Protein AF-A0A4Y7LC04-F1 (afdb_monomer)

Radius of gyration: 22.29 Å; Cα contacts (8 Å, |Δi|>4): 326; chains: 1; bounding box: 56×40×58 Å

Structure (mmCIF, N/CA/C/O backbone):
data_AF-A0A4Y7LC04-F1
#
_entry.id   AF-A0A4Y7LC04-F1
#
loop_
_atom_site.group_PDB
_atom_site.id
_atom_site.type_symbol
_atom_site.label_atom_id
_atom_site.label_alt_id
_atom_site.label_comp_id
_atom_site.label_asym_id
_atom_site.label_entity_id
_atom_site.label_seq_id
_atom_site.pdbx_PDB_ins_code
_atom_site.Cartn_x
_atom_site.Cartn_y
_atom_site.Cartn_z
_atom_site.occupancy
_atom_site.B_iso_or_equiv
_atom_site.auth_seq_id
_atom_site.auth_comp_id
_atom_site.auth_asym_id
_atom_site.auth_atom_id
_atom_site.pdbx_PDB_model_num
ATOM 1 N N . MET A 1 1 ? 16.831 -12.573 -2.731 1.00 41.72 1 MET A N 1
ATOM 2 C CA . MET A 1 1 ? 16.490 -11.949 -4.028 1.00 41.72 1 MET A CA 1
ATOM 3 C C . MET A 1 1 ? 16.065 -10.506 -3.745 1.00 41.72 1 MET A C 1
ATOM 5 O O . MET A 1 1 ? 14.891 -10.257 -3.552 1.00 41.72 1 MET A O 1
ATOM 9 N N . HIS A 1 2 ? 17.017 -9.576 -3.582 1.00 55.88 2 HIS A N 1
ATOM 10 C CA . HIS A 1 2 ? 16.747 -8.197 -3.108 1.00 55.88 2 HIS A CA 1
ATOM 11 C C . HIS A 1 2 ? 17.121 -7.111 -4.138 1.00 55.88 2 HIS A C 1
ATOM 13 O O . HIS A 1 2 ? 17.301 -5.958 -3.776 1.00 55.88 2 HIS A O 1
ATOM 19 N N . ASN A 1 3 ? 17.284 -7.474 -5.415 1.00 78.06 3 ASN A N 1
ATOM 20 C CA . ASN A 1 3 ? 17.780 -6.570 -6.463 1.00 78.06 3 ASN A CA 1
ATOM 21 C C . ASN A 1 3 ? 17.190 -6.932 -7.842 1.00 78.06 3 ASN A C 1
ATOM 23 O O . ASN A 1 3 ? 17.922 -7.193 -8.801 1.00 78.06 3 ASN A O 1
ATOM 27 N N . TYR A 1 4 ? 15.862 -7.081 -7.889 1.00 85.00 4 TYR A N 1
ATOM 28 C CA . TYR A 1 4 ? 15.133 -7.389 -9.123 1.00 85.00 4 TYR A CA 1
ATOM 29 C C . TYR A 1 4 ? 14.752 -6.113 -9.875 1.00 85.00 4 TYR A C 1
ATOM 31 O O . TYR A 1 4 ? 15.086 -5.984 -11.045 1.00 85.00 4 TYR A O 1
ATOM 39 N N . PHE A 1 5 ? 14.134 -5.148 -9.193 1.00 86.19 5 PHE A N 1
ATOM 40 C CA . PHE A 1 5 ? 13.907 -3.815 -9.745 1.00 86.19 5 PHE A CA 1
ATOM 41 C C . PHE A 1 5 ? 15.230 -3.058 -9.836 1.00 86.19 5 PHE A C 1
ATOM 43 O O . PHE A 1 5 ? 15.983 -2.995 -8.861 1.00 86.19 5 PHE A O 1
ATOM 50 N N . ARG A 1 6 ? 15.519 -2.508 -11.013 1.00 81.50 6 ARG A N 1
ATOM 51 C CA . ARG A 1 6 ? 16.723 -1.726 -11.297 1.00 81.50 6 ARG A CA 1
ATOM 52 C C . ARG A 1 6 ? 16.337 -0.452 -12.033 1.00 81.50 6 ARG A C 1
ATOM 54 O O . ARG A 1 6 ? 15.263 -0.346 -12.618 1.00 81.50 6 ARG A O 1
ATOM 61 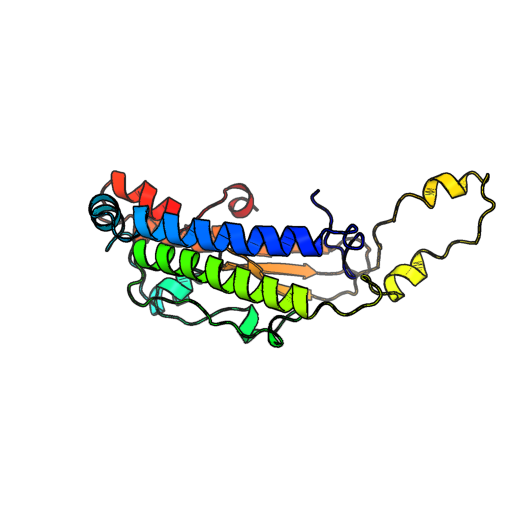N N . ILE A 1 7 ? 17.236 0.525 -12.035 1.00 80.25 7 ILE A N 1
ATOM 62 C CA . ILE A 1 7 ? 17.029 1.718 -12.854 1.00 80.25 7 ILE A CA 1
ATOM 63 C C . ILE A 1 7 ? 17.016 1.282 -14.323 1.00 80.25 7 ILE A C 1
ATOM 65 O O . ILE A 1 7 ? 17.958 0.642 -14.786 1.00 80.25 7 ILE A O 1
ATOM 69 N N . GLY A 1 8 ? 15.924 1.593 -15.022 1.00 80.75 8 GLY A N 1
ATOM 70 C CA . GLY A 1 8 ? 15.696 1.172 -16.403 1.00 80.75 8 GLY A CA 1
ATOM 71 C C . GLY A 1 8 ? 14.850 -0.095 -16.577 1.00 80.75 8 GLY A C 1
ATOM 72 O O . GLY A 1 8 ? 14.660 -0.496 -17.718 1.00 80.75 8 GLY A O 1
ATOM 73 N N . GLY A 1 9 ? 14.321 -0.716 -15.517 1.00 86.25 9 GLY A N 1
ATOM 74 C CA . GLY A 1 9 ? 13.373 -1.835 -15.628 1.00 86.25 9 GLY A CA 1
ATOM 75 C C . GLY A 1 9 ? 13.628 -2.938 -14.602 1.00 86.25 9 GLY A C 1
ATOM 76 O O . GLY A 1 9 ? 13.855 -2.670 -13.421 1.00 86.25 9 GLY A O 1
ATOM 77 N N . VAL A 1 10 ? 13.603 -4.195 -15.042 1.00 85.88 10 VAL A N 1
ATOM 78 C CA . VAL A 1 10 ? 13.857 -5.355 -14.169 1.00 85.88 10 VAL A CA 1
ATOM 79 C C . VAL A 1 10 ? 15.158 -6.076 -14.524 1.00 85.88 10 VAL A C 1
ATOM 81 O O . VAL A 1 10 ? 15.739 -5.898 -15.591 1.00 85.88 10 VAL A O 1
ATOM 84 N N . ALA A 1 11 ? 15.687 -6.862 -13.590 1.00 82.38 11 ALA A N 1
ATOM 85 C CA . ALA A 1 11 ? 16.989 -7.506 -13.726 1.00 82.38 11 ALA A CA 1
ATOM 86 C C . ALA A 1 11 ? 16.977 -8.670 -14.725 1.00 82.38 11 ALA A C 1
ATOM 88 O O . ALA A 1 11 ? 17.976 -8.873 -15.417 1.00 82.38 11 ALA A O 1
ATOM 89 N N . ALA A 1 12 ? 15.878 -9.416 -14.779 1.00 83.88 12 ALA A N 1
ATOM 90 C CA . ALA A 1 12 ? 15.683 -10.586 -15.622 1.00 83.88 12 ALA A CA 1
ATOM 91 C C . ALA A 1 12 ? 14.200 -10.714 -15.985 1.00 83.88 12 ALA A C 1
ATOM 93 O O . ALA A 1 12 ? 13.359 -10.126 -15.312 1.00 83.88 12 ALA A O 1
ATOM 94 N N . ASP A 1 13 ? 13.912 -11.493 -17.021 1.00 87.50 13 ASP A N 1
ATOM 95 C CA . ASP A 1 13 ? 12.546 -11.829 -17.418 1.00 87.50 13 ASP A CA 1
ATOM 96 C C . ASP A 1 13 ? 11.928 -12.898 -16.495 1.00 87.50 13 ASP A C 1
ATOM 98 O O . ASP A 1 13 ? 12.627 -13.553 -15.707 1.00 87.50 13 ASP A O 1
ATOM 102 N N . LEU A 1 14 ? 10.616 -13.092 -16.610 1.00 89.50 14 LEU A N 1
ATOM 103 C CA . LEU A 1 14 ? 9.867 -14.100 -15.873 1.00 89.50 14 LEU A CA 1
ATOM 104 C C . LEU A 1 14 ? 10.294 -15.521 -16.295 1.00 89.50 14 LEU A C 1
ATOM 106 O O . LEU A 1 14 ? 10.391 -15.820 -17.487 1.00 89.50 14 LEU A O 1
ATOM 110 N N . PRO A 1 15 ? 10.527 -16.441 -15.340 1.00 90.31 15 PRO A N 1
ATOM 111 C CA . PRO A 1 15 ? 10.800 -17.836 -15.662 1.00 90.31 15 PRO A CA 1
ATOM 112 C C . PRO A 1 15 ? 9.623 -18.511 -16.378 1.00 90.31 15 PRO A C 1
ATOM 114 O O . PRO A 1 15 ? 8.457 -18.201 -16.130 1.00 90.31 15 PRO A O 1
ATOM 117 N N . HIS A 1 16 ? 9.924 -19.517 -17.200 1.00 90.06 16 HIS A N 1
ATOM 118 C CA . HIS A 1 16 ? 8.896 -20.314 -17.868 1.00 90.06 16 HIS A CA 1
ATOM 119 C C . HIS A 1 16 ? 7.918 -20.949 -16.859 1.00 90.06 16 HIS A C 1
ATOM 121 O O . HIS A 1 16 ? 8.338 -21.552 -15.867 1.00 90.06 16 HIS A O 1
ATOM 127 N N . GLY A 1 17 ? 6.613 -20.843 -17.130 1.00 92.50 17 GLY 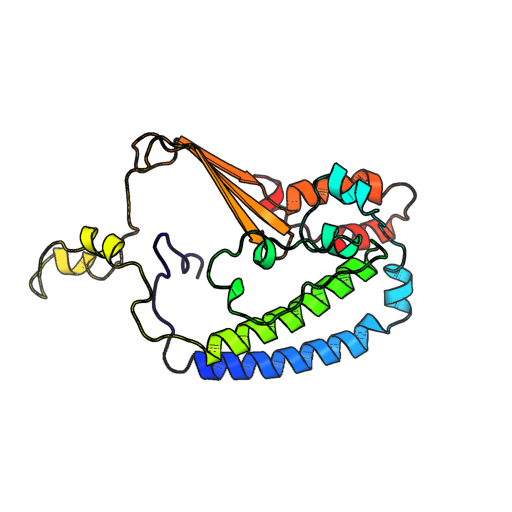A N 1
ATOM 128 C CA . GLY A 1 17 ? 5.543 -21.366 -16.269 1.00 92.50 17 GLY A CA 1
ATOM 129 C C . GLY A 1 17 ? 5.336 -20.588 -14.964 1.00 92.50 17 GLY A C 1
ATOM 130 O O . GLY A 1 17 ? 4.652 -21.071 -14.065 1.00 92.50 17 GLY A O 1
ATOM 131 N N . TRP A 1 18 ? 5.949 -19.408 -14.809 1.00 93.62 18 TRP A N 1
ATOM 132 C CA . TRP A 1 18 ? 5.720 -18.554 -13.641 1.00 93.62 18 TRP A CA 1
ATOM 133 C C . TRP A 1 18 ? 4.312 -17.949 -13.634 1.00 93.62 18 TRP A C 1
ATOM 135 O O . TRP A 1 18 ? 3.707 -17.866 -12.570 1.00 93.62 18 TRP A O 1
ATOM 145 N N . ILE A 1 19 ? 3.785 -17.584 -14.809 1.00 93.56 19 ILE A N 1
ATOM 146 C CA . ILE A 1 19 ? 2.449 -16.986 -14.968 1.00 93.56 19 ILE A CA 1
ATOM 147 C C . ILE A 1 19 ? 1.371 -17.930 -14.428 1.00 93.56 19 ILE A C 1
ATOM 149 O O . ILE A 1 19 ? 0.609 -17.530 -13.553 1.00 93.56 19 ILE A O 1
ATOM 153 N N . ASP A 1 20 ? 1.379 -19.195 -14.860 1.00 94.50 20 ASP A N 1
ATOM 154 C CA . ASP A 1 20 ? 0.406 -20.203 -14.416 1.00 94.50 20 ASP A CA 1
ATOM 155 C C . ASP A 1 20 ? 0.433 -20.374 -12.890 1.00 94.50 20 ASP A C 1
ATOM 157 O O . ASP A 1 20 ? -0.595 -20.320 -12.224 1.00 94.50 20 ASP A O 1
ATOM 161 N N . LYS A 1 21 ? 1.634 -20.464 -12.304 1.00 95.69 21 LYS A N 1
ATOM 162 C CA . LYS A 1 21 ? 1.796 -20.562 -10.844 1.00 95.69 21 LYS A CA 1
ATOM 163 C C . LYS A 1 21 ? 1.336 -19.310 -10.103 1.00 95.69 21 LYS A C 1
ATOM 165 O O . LYS A 1 21 ? 0.939 -19.399 -8.943 1.00 95.69 21 LYS A O 1
ATOM 170 N N . CYS A 1 22 ? 1.466 -18.142 -10.725 1.00 95.25 22 CYS A N 1
ATOM 171 C CA . CYS A 1 22 ? 1.004 -16.892 -10.142 1.00 95.25 22 CYS A CA 1
ATOM 172 C C . CYS A 1 22 ? -0.529 -16.843 -10.128 1.00 95.25 22 CYS A C 1
ATOM 174 O O . CYS A 1 22 ? -1.098 -16.484 -9.100 1.00 95.25 22 CYS A O 1
ATOM 176 N N . LEU A 1 23 ? -1.183 -17.302 -11.201 1.00 94.88 23 LEU A N 1
ATOM 177 C CA . LEU A 1 23 ? -2.639 -17.460 -11.257 1.00 94.88 23 LEU A CA 1
ATOM 178 C C . LEU A 1 23 ? -3.143 -18.466 -10.212 1.00 94.88 23 LEU A C 1
ATOM 180 O O . LEU A 1 23 ? -4.023 -18.122 -9.424 1.00 94.88 23 LEU A O 1
ATOM 184 N N . ASP A 1 24 ? -2.510 -19.640 -10.107 1.00 95.81 24 ASP A N 1
ATOM 185 C CA . ASP A 1 24 ? -2.835 -20.636 -9.074 1.00 95.81 24 ASP A CA 1
ATOM 186 C C . ASP A 1 24 ? -2.738 -20.037 -7.657 1.00 95.81 24 ASP A C 1
ATOM 188 O O . ASP A 1 24 ? -3.561 -20.310 -6.777 1.00 95.81 24 ASP A O 1
ATOM 192 N N . PHE A 1 25 ? -1.726 -19.194 -7.421 1.00 96.31 25 PHE A N 1
ATOM 193 C CA . PHE A 1 25 ? -1.560 -18.498 -6.149 1.00 96.31 25 PHE A CA 1
ATOM 194 C C . PHE A 1 25 ? -2.663 -17.465 -5.900 1.00 96.31 25 PHE A C 1
ATOM 196 O O . PHE A 1 25 ? -3.140 -17.370 -4.768 1.00 96.31 25 PHE A O 1
ATOM 203 N N . CYS A 1 26 ? -3.076 -16.701 -6.914 1.00 95.62 26 CYS A N 1
ATOM 204 C CA . CYS A 1 26 ? -4.168 -15.735 -6.794 1.00 95.62 26 CYS A CA 1
ATOM 205 C C . CYS A 1 26 ? -5.466 -16.413 -6.328 1.00 95.62 26 CYS A C 1
ATOM 207 O O . CYS A 1 26 ? -6.084 -15.942 -5.370 1.00 95.62 26 CYS A O 1
ATOM 209 N N . ASP A 1 27 ? -5.827 -17.549 -6.927 1.00 94.25 27 ASP A N 1
ATOM 210 C CA . ASP A 1 27 ? -7.041 -18.299 -6.581 1.00 94.25 27 ASP A CA 1
ATOM 211 C C . ASP A 1 27 ? -6.972 -18.897 -5.168 1.00 94.25 27 ASP A C 1
ATOM 213 O O . ASP A 1 27 ? -7.916 -18.802 -4.369 1.00 94.25 27 ASP A O 1
ATOM 217 N N . TYR A 1 28 ? -5.814 -19.463 -4.817 1.00 96.06 28 TYR A N 1
ATOM 218 C CA . TYR A 1 28 ? -5.552 -19.953 -3.467 1.00 96.06 28 TYR A CA 1
ATOM 219 C C . TYR A 1 28 ? -5.660 -18.830 -2.424 1.00 96.06 28 TYR A C 1
ATOM 221 O O . TYR A 1 28 ? -6.307 -18.988 -1.385 1.00 96.06 28 TYR A O 1
ATOM 229 N N . PHE A 1 29 ? -5.046 -17.678 -2.695 1.00 95.50 29 PHE A N 1
ATOM 230 C CA . PHE A 1 29 ? -4.971 -16.578 -1.742 1.00 95.50 29 PHE A CA 1
ATOM 231 C C . PHE A 1 29 ? -6.332 -15.902 -1.531 1.00 95.50 29 PHE A C 1
ATOM 233 O O . PHE A 1 29 ? -6.663 -15.579 -0.390 1.00 95.50 29 PHE A O 1
ATOM 240 N N . LEU A 1 30 ? -7.169 -15.780 -2.571 1.00 93.75 30 LEU A N 1
ATOM 241 C CA . LEU A 1 30 ? -8.559 -15.314 -2.434 1.00 93.75 30 LEU A CA 1
ATOM 242 C C . LEU A 1 30 ? -9.369 -16.197 -1.481 1.00 93.75 30 LEU A C 1
ATOM 244 O O . LEU A 1 30 ? -10.079 -15.686 -0.610 1.00 93.75 30 LEU A O 1
ATOM 248 N N . THR A 1 31 ? -9.216 -17.518 -1.600 1.00 94.56 31 THR A N 1
ATOM 249 C CA . THR A 1 31 ? -9.861 -18.475 -0.690 1.00 94.56 31 THR A CA 1
ATOM 250 C C . THR A 1 31 ? -9.374 -18.267 0.745 1.00 94.56 31 THR A C 1
ATOM 252 O O . THR A 1 31 ? -10.183 -18.151 1.668 1.00 94.56 31 THR A O 1
ATOM 255 N N . GLY A 1 32 ? -8.059 -18.114 0.933 1.00 93.62 32 GLY A N 1
ATOM 256 C CA . GLY A 1 32 ? -7.460 -17.841 2.240 1.00 93.62 32 GLY A CA 1
ATOM 257 C C . GLY A 1 32 ? -7.972 -16.548 2.883 1.00 93.62 32 GLY A C 1
ATOM 258 O O . GLY A 1 32 ? -8.317 -16.543 4.065 1.00 93.62 32 GLY A O 1
ATOM 259 N N . ILE A 1 33 ? -8.091 -15.452 2.123 1.00 93.00 33 ILE A N 1
ATOM 260 C CA . ILE A 1 33 ? -8.636 -14.180 2.632 1.00 93.00 33 ILE A CA 1
ATOM 261 C C . ILE A 1 33 ? -10.071 -14.365 3.133 1.00 93.00 33 ILE A C 1
ATOM 263 O O . ILE A 1 33 ? -10.394 -13.904 4.231 1.00 93.00 33 ILE A O 1
ATOM 267 N N . ALA A 1 34 ? -10.922 -15.056 2.370 1.00 92.75 34 ALA A N 1
ATOM 268 C CA . ALA A 1 34 ? -12.310 -15.300 2.757 1.00 92.75 34 ALA A CA 1
ATOM 269 C C . ALA A 1 34 ? -12.409 -16.116 4.060 1.00 92.75 34 ALA A C 1
ATOM 271 O O . ALA A 1 34 ? -13.235 -15.819 4.932 1.00 92.75 34 ALA A O 1
ATOM 272 N N . GLU A 1 35 ? -11.538 -17.110 4.237 1.00 92.44 35 GLU A N 1
ATOM 273 C CA . GLU A 1 35 ? -11.443 -17.885 5.477 1.00 92.44 35 GLU A CA 1
ATOM 274 C C . GLU A 1 35 ? -10.981 -17.025 6.660 1.00 92.44 35 GLU A C 1
ATOM 276 O O . GLU A 1 35 ? -11.624 -17.034 7.716 1.00 92.44 35 GLU A O 1
ATOM 281 N N . TYR A 1 36 ? -9.927 -16.221 6.486 1.00 88.94 36 TYR A N 1
ATOM 282 C CA . TYR A 1 36 ? -9.448 -15.305 7.524 1.00 88.94 36 TYR A CA 1
ATOM 283 C C . TYR A 1 36 ? -10.513 -14.287 7.928 1.00 88.94 36 TYR A C 1
ATOM 285 O O . TYR A 1 36 ? -10.702 -14.037 9.122 1.00 88.94 36 TYR A O 1
ATOM 293 N N . GLN A 1 37 ? -11.255 -13.736 6.967 1.00 90.69 37 GLN A N 1
ATOM 294 C CA . GLN A 1 37 ? -12.363 -12.829 7.253 1.00 90.69 37 GLN A CA 1
ATOM 295 C C . GLN A 1 37 ? -13.461 -13.516 8.069 1.00 90.69 37 GLN A C 1
ATOM 297 O O . GLN A 1 37 ? -13.958 -12.963 9.054 1.00 90.69 37 GLN A O 1
ATOM 302 N N . LYS A 1 38 ? -13.827 -14.748 7.703 1.00 91.00 38 LYS A N 1
ATOM 303 C CA . LYS A 1 38 ? -14.849 -15.521 8.417 1.00 91.00 38 LYS A CA 1
ATOM 304 C C . LYS A 1 38 ? -14.444 -15.808 9.864 1.00 91.00 38 LYS A C 1
ATOM 306 O O . LYS A 1 38 ? -15.297 -15.742 10.748 1.00 91.00 38 LYS A O 1
ATOM 311 N N . LEU A 1 39 ? -13.167 -16.109 10.102 1.00 91.38 39 LEU A N 1
ATOM 312 C CA . LEU A 1 39 ? -12.641 -16.453 11.424 1.00 91.38 39 LEU A CA 1
ATOM 313 C C . LEU A 1 39 ? -12.393 -15.231 12.316 1.00 91.38 39 LEU A C 1
ATOM 315 O O . LEU A 1 39 ? -12.667 -15.289 13.513 1.00 91.38 39 LEU A O 1
ATOM 319 N N . ILE A 1 40 ? -11.861 -14.140 11.761 1.00 92.12 40 ILE A N 1
ATOM 320 C CA . ILE A 1 40 ? -11.369 -12.996 12.545 1.00 92.12 40 ILE A CA 1
ATOM 321 C C . ILE A 1 40 ? -12.363 -11.839 12.522 1.00 92.12 40 ILE A C 1
ATOM 323 O O . ILE A 1 40 ? -12.723 -11.322 13.577 1.00 92.12 40 ILE A O 1
ATOM 327 N N . THR A 1 41 ? -12.843 -11.431 11.345 1.00 89.62 41 THR A N 1
ATOM 328 C CA . THR A 1 41 ? -13.600 -10.176 11.192 1.00 89.62 41 THR A CA 1
ATOM 329 C C . THR A 1 41 ? -14.910 -10.176 11.980 1.00 89.62 41 THR A C 1
ATOM 331 O O . THR A 1 41 ? -15.332 -9.132 12.464 1.00 89.62 41 THR A O 1
ATOM 334 N N . ARG A 1 42 ? -15.556 -11.339 12.136 1.00 86.88 42 ARG A N 1
ATOM 335 C CA . ARG A 1 42 ? -16.817 -11.482 12.890 1.00 86.88 42 ARG A CA 1
ATOM 336 C C . ARG A 1 42 ? -16.629 -11.963 14.327 1.00 86.88 42 ARG A C 1
ATOM 338 O O . ARG A 1 42 ? -17.620 -12.210 15.010 1.00 86.88 42 ARG A O 1
ATOM 345 N N . ASN A 1 43 ? -15.392 -12.132 14.788 1.00 94.38 43 ASN A N 1
ATOM 346 C CA . ASN A 1 43 ? -15.127 -12.630 16.129 1.00 94.38 43 ASN A CA 1
ATOM 347 C C . ASN A 1 43 ? -15.415 -11.531 17.173 1.00 94.38 43 ASN A C 1
ATOM 349 O O . ASN A 1 43 ? -14.737 -10.500 17.150 1.00 94.38 43 ASN A O 1
ATOM 353 N N . PRO A 1 44 ? -16.352 -11.741 18.120 1.00 93.62 44 PRO A N 1
ATOM 354 C CA . PRO A 1 44 ? -16.683 -10.743 19.138 1.00 93.62 44 PRO A CA 1
ATOM 355 C C . PRO A 1 44 ? -15.481 -10.322 19.991 1.00 93.62 44 PRO A C 1
ATOM 357 O O . PRO A 1 44 ? -15.332 -9.143 20.290 1.00 93.62 44 PRO A O 1
ATOM 360 N N . ILE A 1 45 ? -14.587 -11.264 20.316 1.00 93.50 45 ILE A N 1
ATOM 361 C CA . ILE A 1 45 ? -13.382 -10.998 21.116 1.00 93.50 45 ILE A CA 1
ATOM 362 C C . ILE A 1 45 ? -12.434 -10.072 20.353 1.00 93.50 45 ILE A C 1
ATOM 364 O O . ILE A 1 45 ? -11.809 -9.193 20.939 1.00 93.50 45 ILE A O 1
ATOM 368 N N . PHE A 1 46 ? -12.314 -10.268 19.038 1.00 93.00 46 PHE A N 1
ATOM 369 C CA . PHE A 1 46 ? -11.484 -9.408 18.206 1.00 93.00 46 PHE A CA 1
ATOM 370 C C . PHE A 1 46 ? -12.084 -8.005 18.127 1.00 93.00 46 PHE A C 1
ATOM 372 O O . PHE A 1 46 ? -11.388 -7.040 18.427 1.00 93.00 46 PHE A O 1
ATOM 379 N N . LEU A 1 47 ? -13.377 -7.901 17.804 1.00 93.31 47 LEU A N 1
ATOM 380 C CA . LEU A 1 47 ? -14.086 -6.625 17.687 1.00 93.31 47 LEU A CA 1
ATOM 381 C C . LEU A 1 47 ? -13.996 -5.796 18.973 1.00 93.31 47 LEU A C 1
ATOM 383 O O . LEU A 1 47 ? -13.616 -4.633 18.903 1.00 93.31 47 LEU A O 1
ATOM 387 N N . GLU A 1 48 ? -14.213 -6.404 20.142 1.00 92.56 48 GLU A N 1
ATOM 388 C CA . GLU A 1 48 ? -14.101 -5.722 21.441 1.00 92.56 48 GLU A CA 1
ATOM 389 C C . GLU A 1 48 ? -12.696 -5.142 21.697 1.00 92.56 48 GLU A C 1
ATOM 391 O O . GLU A 1 48 ? -12.540 -4.153 22.412 1.00 92.56 48 GLU A O 1
ATOM 396 N N . ARG A 1 49 ? -11.653 -5.736 21.105 1.00 92.12 49 ARG A N 1
ATOM 397 C CA . ARG A 1 49 ? -10.257 -5.307 21.278 1.00 92.12 49 ARG A CA 1
ATOM 398 C C . ARG A 1 49 ? -9.812 -4.236 20.288 1.00 92.12 49 ARG A C 1
ATOM 400 O O . ARG A 1 49 ? -8.846 -3.540 20.590 1.00 92.12 49 ARG A O 1
ATOM 407 N N . VAL A 1 50 ? -10.451 -4.125 19.123 1.00 92.19 50 VAL A N 1
ATOM 408 C CA . VAL A 1 50 ? -9.996 -3.234 18.038 1.00 92.19 50 VAL A CA 1
ATOM 409 C C . VAL A 1 50 ? -10.965 -2.101 17.709 1.00 92.19 50 VAL A C 1
ATOM 411 O O . VAL A 1 50 ? -10.532 -1.073 17.180 1.00 92.19 50 VAL A O 1
ATOM 414 N N . GLU A 1 51 ? -12.255 -2.266 18.001 1.00 93.25 51 GLU A N 1
ATOM 415 C CA . GLU A 1 51 ? -13.272 -1.257 17.719 1.00 93.25 51 GLU A CA 1
ATOM 416 C C . GLU A 1 51 ? -13.130 -0.069 18.676 1.00 93.25 51 GLU A C 1
ATOM 418 O O . GLU A 1 51 ? -12.997 -0.226 19.888 1.00 93.25 51 GLU A O 1
ATOM 423 N N . GLY A 1 52 ? -13.113 1.145 18.121 1.00 91.06 52 GLY A N 1
ATOM 424 C CA . GLY A 1 52 ? -12.950 2.376 18.901 1.00 91.06 52 GLY A CA 1
ATOM 425 C C . GLY A 1 52 ? -11.556 2.586 19.509 1.00 91.06 52 GLY A C 1
ATOM 426 O O . GLY A 1 52 ? -11.354 3.555 20.241 1.00 91.06 52 GLY A O 1
ATOM 427 N N . VAL A 1 53 ? -10.578 1.728 19.200 1.00 92.62 53 VAL A N 1
ATOM 428 C CA . VAL A 1 53 ? -9.199 1.860 19.692 1.00 92.62 53 VAL A CA 1
ATOM 429 C C . VAL A 1 53 ? -8.343 2.634 18.694 1.00 92.62 53 VAL A C 1
ATOM 431 O O . VAL A 1 53 ? -8.244 2.266 17.520 1.00 92.62 53 VAL A O 1
ATOM 434 N N . GLY A 1 54 ? -7.664 3.678 19.176 1.00 90.19 54 GLY A N 1
ATOM 435 C CA . GLY A 1 54 ? -6.718 4.469 18.385 1.00 90.19 54 GLY A CA 1
ATOM 436 C C . GLY A 1 54 ? -7.378 5.241 17.239 1.00 90.19 54 GLY A C 1
ATOM 437 O O . GLY A 1 54 ? -6.870 5.199 16.117 1.00 90.19 54 GLY A O 1
ATOM 438 N N . VAL A 1 55 ? -8.519 5.874 17.520 1.00 94.38 55 VAL A N 1
ATOM 439 C CA . VAL A 1 55 ? -9.298 6.668 16.559 1.00 94.38 55 VAL A CA 1
ATOM 440 C C . VAL A 1 55 ? -8.500 7.890 16.106 1.00 94.38 55 VAL A C 1
ATOM 442 O O . VAL A 1 55 ? -7.991 8.628 16.947 1.00 94.38 55 VAL A O 1
ATOM 445 N N . VAL A 1 56 ? -8.432 8.112 14.793 1.00 93.50 56 VAL A N 1
ATOM 446 C CA . VAL A 1 56 ? -7.852 9.314 14.177 1.00 93.50 56 VAL A CA 1
ATOM 447 C C . VAL A 1 56 ? -8.903 9.991 13.303 1.00 93.50 56 VAL A C 1
ATOM 449 O O . VAL A 1 56 ? -9.561 9.334 12.495 1.00 93.50 56 VAL A O 1
ATOM 452 N N . GLY A 1 57 ? -9.080 11.302 13.466 1.00 93.62 57 GLY A N 1
ATOM 453 C CA . GLY A 1 57 ? -9.948 12.090 12.586 1.00 93.62 57 GLY A CA 1
ATOM 454 C C . GLY A 1 57 ? -9.285 12.402 11.239 1.00 93.62 57 GLY A C 1
ATOM 455 O O . GLY A 1 57 ? -8.065 12.462 11.146 1.00 93.62 57 GLY A O 1
ATOM 456 N N . GLY A 1 58 ? -10.070 12.668 10.191 1.00 93.38 58 GLY A N 1
ATOM 457 C CA . GLY A 1 58 ? -9.523 13.006 8.867 1.00 93.38 58 GLY A CA 1
ATOM 458 C C . GLY A 1 58 ? -8.623 14.252 8.872 1.00 93.38 58 GLY A C 1
ATOM 459 O O . GLY A 1 58 ? -7.500 14.206 8.379 1.00 93.38 58 GLY A O 1
ATOM 460 N N . GLU A 1 59 ? -9.068 15.353 9.488 1.00 93.69 59 GLU A N 1
ATOM 461 C CA . GLU A 1 59 ? -8.263 16.585 9.592 1.00 93.69 59 GLU A CA 1
ATOM 462 C C . GLU A 1 59 ? -6.979 16.368 10.400 1.00 93.69 59 GLU A C 1
ATOM 464 O O . GLU A 1 59 ? -5.911 16.856 10.041 1.00 93.69 59 GLU A O 1
ATOM 469 N N . GLU A 1 60 ? -7.073 15.594 11.479 1.00 92.62 60 GLU A N 1
ATOM 470 C CA . GLU A 1 60 ? -5.930 15.222 12.305 1.00 92.62 60 GLU A CA 1
ATOM 471 C C . GLU A 1 60 ? -4.928 14.378 11.509 1.00 92.62 60 GLU A C 1
ATOM 473 O O . GLU A 1 60 ? -3.733 14.665 11.540 1.00 92.62 60 GLU A O 1
ATOM 478 N N . ALA A 1 61 ? -5.404 13.397 10.737 1.00 93.81 61 ALA A N 1
ATOM 479 C CA . ALA A 1 61 ? -4.560 12.577 9.877 1.00 93.81 61 ALA A CA 1
ATOM 480 C C . ALA A 1 61 ? -3.787 13.425 8.854 1.00 93.81 61 ALA A C 1
ATOM 482 O O . ALA A 1 61 ? -2.594 13.195 8.656 1.00 93.81 61 ALA A O 1
ATOM 483 N N . ILE A 1 62 ? -4.431 14.436 8.259 1.00 94.19 62 ILE A N 1
ATOM 484 C CA . ILE A 1 62 ? -3.785 15.378 7.332 1.00 94.19 62 ILE A CA 1
ATOM 485 C C . ILE A 1 62 ? -2.751 16.238 8.063 1.00 94.19 62 ILE A C 1
ATOM 487 O O . ILE A 1 62 ? -1.622 16.363 7.594 1.00 94.19 62 ILE A O 1
ATOM 491 N N . ASN A 1 63 ? -3.106 16.802 9.220 1.00 94.94 63 ASN A N 1
ATOM 492 C CA . ASN A 1 63 ? -2.224 17.689 9.983 1.00 94.94 63 ASN A CA 1
ATOM 493 C C . ASN A 1 63 ? -0.956 16.977 10.478 1.00 94.94 63 ASN A C 1
ATOM 495 O O . ASN A 1 63 ? 0.117 17.577 10.495 1.00 94.94 63 ASN A O 1
ATOM 499 N N . TRP A 1 64 ? -1.060 15.696 10.839 1.00 93.38 64 TRP A N 1
ATOM 500 C CA . TRP A 1 64 ? 0.088 14.851 11.188 1.00 93.38 64 TRP A CA 1
ATOM 501 C C . TRP A 1 64 ? 0.843 14.303 9.966 1.00 93.38 64 TRP A C 1
ATOM 503 O O . TRP A 1 64 ? 1.880 13.661 10.125 1.00 93.38 64 TRP A O 1
ATOM 513 N N . GLY A 1 65 ? 0.350 14.539 8.747 1.00 93.56 65 GLY A N 1
ATOM 514 C CA . GLY A 1 65 ? 0.961 14.055 7.510 1.00 93.56 65 GLY A CA 1
ATOM 515 C C . GLY A 1 65 ? 0.878 12.537 7.325 1.00 93.56 65 GLY A C 1
ATOM 516 O O . GLY A 1 65 ? 1.719 11.969 6.623 1.00 93.56 65 GLY A O 1
ATOM 517 N N . LEU A 1 66 ? -0.100 11.877 7.957 1.00 94.31 66 LEU A N 1
ATOM 518 C CA . LEU A 1 66 ? -0.306 10.433 7.846 1.00 94.31 66 LEU A CA 1
ATOM 519 C C . LEU A 1 66 ? -0.611 10.035 6.399 1.00 94.31 66 LEU A C 1
ATOM 521 O O . LEU A 1 66 ? -1.223 10.789 5.644 1.00 94.31 66 LEU A O 1
ATOM 525 N N . SER A 1 67 ? -0.222 8.820 6.019 1.00 94.06 67 SER A N 1
ATOM 526 C CA . SER A 1 67 ? -0.419 8.311 4.655 1.00 94.06 67 SER A CA 1
ATOM 527 C C . SER A 1 67 ? -0.829 6.836 4.631 1.00 94.06 67 SER A C 1
ATOM 529 O O . SER A 1 67 ? -0.768 6.138 5.649 1.00 94.06 67 SER A O 1
ATOM 531 N N . GLY A 1 68 ? -1.285 6.367 3.466 1.00 94.06 68 GLY A N 1
ATOM 532 C CA . GLY A 1 68 ? -1.680 4.976 3.248 1.00 94.06 68 GLY A CA 1
ATOM 533 C C . GLY A 1 68 ? -2.885 4.537 4.079 1.00 94.06 68 GLY A C 1
ATOM 534 O O . GLY A 1 68 ? -3.840 5.308 4.229 1.00 94.06 68 GLY A O 1
ATOM 535 N N . PRO A 1 69 ? -2.855 3.326 4.673 1.00 94.94 69 PRO A N 1
ATOM 536 C CA . PRO A 1 69 ? -3.991 2.791 5.421 1.00 94.94 69 PRO A CA 1
ATOM 537 C C . PRO A 1 69 ? -4.430 3.669 6.599 1.00 94.94 69 PRO A C 1
ATOM 539 O O . PRO A 1 69 ? -5.614 3.700 6.923 1.00 94.94 69 PRO A O 1
ATOM 542 N N . MET A 1 70 ? -3.511 4.413 7.230 1.00 93.88 70 MET A N 1
ATOM 543 C CA . MET A 1 70 ? -3.845 5.346 8.318 1.00 93.88 70 MET A CA 1
ATOM 544 C C . MET A 1 70 ? -4.753 6.484 7.831 1.00 93.88 70 MET A C 1
ATOM 546 O O . MET A 1 70 ? -5.729 6.834 8.496 1.00 93.88 70 MET A O 1
ATOM 550 N N . LEU A 1 71 ? -4.445 7.035 6.655 1.00 95.31 71 LEU A N 1
ATOM 551 C CA . LEU A 1 71 ? -5.198 8.124 6.039 1.00 95.31 71 LEU A CA 1
ATOM 552 C C . LEU A 1 71 ? -6.534 7.615 5.476 1.00 95.31 71 LEU A C 1
ATOM 554 O O . LEU A 1 71 ? -7.591 8.170 5.781 1.00 95.31 71 LEU A O 1
ATOM 558 N N . ARG A 1 72 ? -6.495 6.490 4.747 1.00 96.38 72 ARG A N 1
ATOM 559 C CA . ARG A 1 72 ? -7.674 5.840 4.149 1.00 96.38 72 ARG A CA 1
ATOM 560 C C . ARG A 1 72 ? -8.681 5.355 5.188 1.00 96.38 72 ARG A C 1
ATOM 562 O O . ARG A 1 72 ? -9.885 5.444 4.962 1.00 96.38 72 ARG A O 1
ATOM 569 N N . ALA A 1 73 ? -8.220 4.891 6.349 1.00 95.44 73 ALA A N 1
ATOM 570 C CA . ALA A 1 73 ? -9.103 4.484 7.441 1.00 95.44 73 ALA A CA 1
ATOM 571 C C . ALA A 1 73 ? -9.820 5.658 8.128 1.00 95.44 73 ALA A C 1
ATOM 573 O O . ALA A 1 73 ? -10.843 5.443 8.782 1.00 95.44 73 ALA A O 1
ATOM 574 N N . SER A 1 74 ? -9.294 6.878 7.976 1.00 94.94 74 SER A N 1
ATOM 575 C CA . SER A 1 74 ? -9.783 8.110 8.611 1.00 94.94 74 SER A CA 1
ATOM 576 C C . SER A 1 74 ? -10.757 8.904 7.723 1.00 94.94 74 SER A C 1
ATOM 578 O O . SER A 1 74 ? -11.068 10.059 8.011 1.00 94.94 74 SER A O 1
ATOM 580 N N . GLY A 1 75 ? -11.256 8.298 6.640 1.00 93.31 75 GLY A N 1
ATOM 581 C CA . GLY A 1 75 ? -12.281 8.866 5.761 1.00 93.31 75 GLY A CA 1
ATOM 582 C C . GLY A 1 75 ? -11.758 9.570 4.512 1.00 93.31 75 GLY A C 1
ATOM 583 O O . GLY A 1 75 ? -12.558 10.157 3.787 1.00 93.31 75 GLY A O 1
ATOM 584 N N . ILE A 1 76 ? -10.450 9.528 4.249 1.00 94.56 76 ILE A N 1
ATOM 585 C CA . ILE A 1 76 ? -9.828 10.258 3.140 1.00 94.56 76 ILE A CA 1
ATOM 586 C C . ILE A 1 76 ? -9.449 9.279 2.028 1.00 94.56 76 ILE A C 1
ATOM 588 O O . ILE A 1 76 ? -8.561 8.445 2.189 1.00 94.56 76 ILE A O 1
ATOM 592 N N . GLN A 1 77 ? -10.119 9.398 0.882 1.00 93.81 77 GLN A N 1
ATOM 593 C CA . GLN A 1 77 ? -9.850 8.590 -0.309 1.00 93.81 77 GLN A CA 1
ATOM 594 C C . GLN A 1 77 ? -8.609 9.115 -1.038 1.00 93.81 77 GLN A C 1
ATOM 596 O O . GLN A 1 77 ? -8.710 9.860 -2.009 1.00 93.81 77 GLN A O 1
ATOM 601 N N . TRP A 1 78 ? -7.433 8.756 -0.529 1.00 92.94 78 TRP A N 1
ATOM 602 C CA . TRP A 1 78 ? -6.150 9.175 -1.083 1.00 92.94 78 TRP A CA 1
ATOM 603 C C . TRP A 1 78 ? -5.245 7.971 -1.330 1.00 92.94 78 TRP A C 1
ATOM 605 O O . TRP A 1 78 ? -4.972 7.196 -0.414 1.00 92.94 78 TRP A O 1
ATOM 615 N N . ASP A 1 79 ? -4.788 7.820 -2.572 1.00 94.25 79 ASP A N 1
ATOM 616 C CA . ASP A 1 79 ? -3.886 6.753 -3.001 1.00 94.25 79 ASP A CA 1
ATOM 617 C C . ASP A 1 79 ? -3.024 7.246 -4.167 1.00 94.25 79 ASP A C 1
ATOM 619 O O . ASP A 1 79 ? -3.554 7.645 -5.209 1.00 94.25 79 ASP A O 1
ATOM 623 N N . LEU A 1 80 ? -1.696 7.218 -4.015 1.00 93.50 80 LEU A N 1
ATOM 624 C CA . LEU A 1 80 ? -0.796 7.770 -5.033 1.00 93.50 80 LEU A CA 1
ATOM 625 C C . LEU A 1 80 ? -0.879 7.030 -6.371 1.00 93.50 80 LEU A C 1
ATOM 627 O O . LEU A 1 80 ? -0.617 7.634 -7.407 1.00 93.50 80 LEU A O 1
ATOM 631 N N . ARG A 1 81 ? -1.308 5.763 -6.389 1.00 93.88 81 ARG A N 1
ATOM 632 C CA . ARG A 1 81 ? -1.460 4.984 -7.630 1.00 93.88 81 ARG A CA 1
ATOM 633 C C . ARG A 1 81 ? -2.565 5.536 -8.534 1.00 93.88 81 ARG A C 1
ATOM 635 O O . ARG A 1 81 ? -2.467 5.413 -9.750 1.00 93.88 81 ARG A O 1
ATOM 642 N N . LYS A 1 82 ? -3.603 6.157 -7.957 1.00 92.62 82 LYS A N 1
ATOM 643 C CA . LYS A 1 82 ? -4.670 6.854 -8.704 1.00 92.62 82 LYS A CA 1
ATOM 644 C C . LYS A 1 82 ? -4.416 8.351 -8.868 1.00 92.62 82 LYS A C 1
ATOM 646 O O . LYS A 1 82 ? -5.040 8.945 -9.730 1.00 92.62 82 LYS A O 1
ATOM 651 N N . VAL A 1 83 ? -3.587 8.970 -8.026 1.00 91.75 83 VAL A N 1
ATOM 652 C CA . VAL A 1 83 ? -3.334 10.423 -8.078 1.00 91.75 83 VAL A CA 1
ATOM 653 C C . VAL A 1 83 ? -2.177 10.749 -9.019 1.00 91.75 83 VAL A C 1
ATOM 655 O O . VAL A 1 83 ? -2.320 11.587 -9.903 1.00 91.75 83 VAL A O 1
ATOM 658 N N . ASP A 1 84 ? -1.036 10.083 -8.835 1.00 89.62 84 ASP A N 1
ATOM 659 C CA . ASP A 1 84 ? 0.184 10.354 -9.601 1.00 89.62 84 ASP A CA 1
ATOM 660 C C . ASP A 1 84 ? 0.281 9.479 -10.863 1.00 89.62 84 ASP A C 1
ATOM 662 O O . ASP A 1 84 ? 1.094 9.767 -11.738 1.00 89.62 84 ASP A O 1
ATOM 666 N N . HIS A 1 85 ? -0.540 8.424 -10.965 1.00 89.00 85 HIS A N 1
ATOM 667 C CA . HIS A 1 85 ? -0.612 7.518 -12.121 1.00 89.00 85 HIS A CA 1
ATOM 668 C C . HIS A 1 85 ? 0.754 6.978 -12.581 1.00 89.00 85 HIS A C 1
ATOM 670 O O . HIS A 1 85 ? 1.014 6.860 -13.777 1.00 89.00 85 HIS A O 1
ATOM 676 N N . TYR A 1 86 ? 1.648 6.668 -11.640 1.00 90.94 86 TYR A N 1
ATOM 677 C CA . TYR A 1 86 ? 2.957 6.116 -11.978 1.00 90.94 86 TYR A CA 1
ATOM 678 C C . TYR A 1 86 ? 2.842 4.678 -12.513 1.00 90.94 86 TYR A C 1
ATOM 680 O O . TYR A 1 86 ? 1.874 3.969 -12.233 1.00 90.94 86 TYR A O 1
ATOM 688 N N . GLU A 1 87 ? 3.854 4.246 -13.272 1.00 88.81 87 GLU A N 1
ATOM 689 C CA . GLU A 1 87 ? 3.880 2.940 -13.954 1.00 88.81 87 GLU A CA 1
ATOM 690 C C . GLU A 1 87 ? 2.624 2.722 -14.823 1.00 88.81 87 GLU A C 1
ATOM 692 O O . GLU A 1 87 ? 2.276 3.593 -15.616 1.00 88.81 87 GLU A O 1
ATOM 697 N N . CYS A 1 88 ? 1.960 1.570 -14.707 1.00 91.88 88 CYS A N 1
ATOM 698 C CA . CYS A 1 88 ? 0.755 1.216 -15.459 1.00 91.88 88 CYS A CA 1
ATOM 699 C C . CYS A 1 88 ? -0.498 1.104 -14.570 1.00 91.88 88 CYS A C 1
ATOM 701 O O . CYS A 1 88 ? -1.516 0.566 -14.996 1.00 91.88 88 CYS A O 1
ATOM 703 N N . TYR A 1 89 ? -0.486 1.647 -13.343 1.00 93.69 89 TYR A N 1
ATOM 704 C CA . TYR A 1 89 ? -1.632 1.536 -12.419 1.00 93.69 89 TYR A CA 1
ATOM 705 C C . TYR A 1 89 ? -2.928 2.185 -12.931 1.00 93.69 89 TYR A C 1
ATOM 707 O O . TYR A 1 89 ? -4.009 1.865 -12.428 1.00 93.69 89 TYR A O 1
ATOM 715 N N . ALA A 1 90 ? -2.823 3.100 -13.900 1.00 92.50 90 ALA A N 1
ATOM 716 C CA . ALA A 1 90 ? -3.958 3.752 -14.546 1.00 92.50 90 ALA A CA 1
ATOM 717 C C . ALA A 1 90 ? -4.710 2.838 -15.532 1.00 92.50 90 ALA A C 1
ATOM 719 O O . ALA A 1 90 ? -5.868 3.114 -15.832 1.00 92.50 90 ALA A O 1
ATOM 720 N N . GLU A 1 91 ? -4.074 1.771 -16.020 1.00 92.44 91 GLU A N 1
ATOM 721 C CA . GLU A 1 91 ? -4.655 0.842 -16.999 1.00 92.44 91 GLU A CA 1
ATOM 722 C C . GLU A 1 91 ? -5.539 -0.227 -16.339 1.00 92.44 91 GLU A C 1
ATOM 724 O O . GLU A 1 91 ? -6.385 -0.824 -17.001 1.00 92.44 91 GLU A O 1
ATOM 729 N N . PHE A 1 92 ? -5.378 -0.446 -15.031 1.00 93.94 92 PHE A N 1
ATOM 730 C CA . PHE A 1 92 ? -6.111 -1.466 -14.284 1.00 93.94 92 PHE A CA 1
ATOM 731 C C . PHE A 1 92 ? -7.399 -0.929 -13.651 1.00 93.94 92 PHE A C 1
ATOM 733 O O . PHE A 1 92 ? -7.441 0.172 -13.085 1.00 93.94 92 PHE A O 1
ATOM 740 N N . ASP A 1 93 ? -8.433 -1.767 -13.644 1.00 94.56 93 ASP A N 1
ATOM 741 C CA . ASP A 1 93 ? -9.692 -1.511 -12.955 1.00 94.56 93 ASP A CA 1
ATOM 742 C C . ASP A 1 93 ? -9.640 -2.004 -11.502 1.00 94.56 93 ASP A C 1
ATOM 744 O O . ASP A 1 93 ? -9.651 -3.204 -11.219 1.00 94.56 93 ASP A O 1
ATOM 748 N N . TRP A 1 94 ? -9.605 -1.068 -10.563 1.00 94.81 94 TRP A N 1
ATOM 749 C CA . TRP A 1 94 ? -9.546 -1.330 -9.125 1.00 94.81 94 TRP A CA 1
ATOM 750 C C . TRP A 1 94 ? -10.032 -0.114 -8.342 1.00 94.81 94 TRP A C 1
ATOM 752 O O . TRP A 1 94 ? -9.962 1.027 -8.830 1.00 94.81 94 TRP A O 1
ATOM 762 N N . GLU A 1 95 ? -10.477 -0.357 -7.114 1.00 94.44 95 GLU A N 1
ATOM 763 C CA . GLU A 1 95 ? -11.055 0.658 -6.237 1.00 94.44 95 GLU A CA 1
ATOM 764 C C . GLU A 1 95 ? -10.190 0.927 -5.003 1.00 94.44 95 GLU A C 1
ATOM 766 O O . GLU A 1 95 ? -9.628 0.025 -4.379 1.00 94.44 95 GLU A O 1
ATOM 771 N N . VAL A 1 96 ? -10.107 2.200 -4.607 1.00 94.88 96 VAL A N 1
ATOM 772 C CA . VAL A 1 96 ? -9.395 2.591 -3.387 1.00 94.88 96 VAL A CA 1
ATOM 773 C C . VAL A 1 96 ? -10.230 2.187 -2.176 1.00 94.88 96 VAL A C 1
ATOM 775 O O . VAL A 1 96 ? -11.337 2.681 -1.982 1.00 94.88 96 VAL A O 1
ATOM 778 N N . GLN A 1 97 ? -9.677 1.323 -1.330 1.00 95.88 97 GLN A N 1
ATOM 779 C CA . GLN A 1 97 ? -10.340 0.862 -0.112 1.00 95.88 97 GLN A CA 1
ATOM 780 C C . GLN A 1 97 ? -10.186 1.893 1.004 1.00 95.88 97 GLN A C 1
ATOM 782 O O . GLN A 1 97 ? -9.077 2.289 1.354 1.00 95.88 97 GLN A O 1
ATOM 787 N N . TRP A 1 98 ? -11.298 2.329 1.587 1.00 95.62 98 TRP A N 1
ATOM 788 C CA . TRP A 1 98 ? -11.315 3.361 2.622 1.00 95.62 98 TRP A CA 1
ATOM 789 C C . TRP A 1 98 ? -12.383 3.066 3.670 1.00 95.62 98 TRP A C 1
ATOM 791 O O . TRP A 1 98 ? -13.294 2.264 3.465 1.00 95.62 98 TRP A O 1
ATOM 801 N N . GLN A 1 99 ? -12.257 3.706 4.827 1.00 95.75 99 GLN A N 1
ATOM 802 C CA . GLN A 1 99 ? -13.197 3.586 5.937 1.00 95.75 99 GLN A CA 1
ATOM 803 C C . GLN A 1 99 ? -13.380 4.949 6.602 1.00 95.75 99 GLN A C 1
ATOM 805 O O . GLN A 1 99 ? -12.543 5.828 6.449 1.00 95.75 99 GLN A O 1
ATOM 810 N N . LYS A 1 100 ? -14.483 5.141 7.335 1.00 92.88 100 LYS A N 1
ATOM 811 C CA . LYS A 1 100 ? -14.823 6.437 7.959 1.00 92.88 100 LYS A CA 1
ATOM 812 C C . LYS A 1 100 ? -14.492 6.521 9.454 1.00 92.88 100 LYS A C 1
ATOM 814 O O . LYS A 1 100 ? -14.370 7.620 9.982 1.00 92.88 100 LYS A O 1
ATOM 819 N N . LYS A 1 101 ? -14.404 5.381 10.150 1.00 92.38 101 LYS A N 1
ATOM 820 C CA . LYS A 1 101 ? -14.320 5.345 11.622 1.00 92.38 101 LYS A CA 1
ATOM 821 C C . LYS A 1 101 ? -12.959 5.783 12.181 1.00 92.38 101 LYS A C 1
ATOM 823 O O . LYS A 1 101 ? -12.925 6.250 13.312 1.00 92.38 101 LYS A O 1
ATOM 828 N N . GLY A 1 102 ? -11.861 5.621 11.438 1.00 91.12 102 GLY A N 1
ATOM 829 C CA . GLY A 1 102 ? -10.512 5.999 11.886 1.00 91.12 102 GLY A CA 1
ATOM 830 C C . GLY A 1 102 ? -9.913 5.121 12.991 1.00 91.12 102 GLY A C 1
ATOM 831 O O . GLY A 1 102 ? -8.821 5.420 13.472 1.00 91.12 102 GLY A O 1
ATOM 832 N N . ASP A 1 103 ? -10.601 4.060 13.416 1.00 94.12 103 ASP A N 1
ATOM 833 C CA . ASP A 1 103 ? -10.153 3.141 14.462 1.00 94.12 103 ASP A CA 1
ATOM 834 C C . ASP A 1 103 ? -9.256 2.015 13.921 1.00 94.12 103 ASP A C 1
ATOM 836 O O . ASP A 1 103 ? -9.010 1.866 12.720 1.00 94.12 103 ASP A O 1
ATOM 840 N N . SER A 1 104 ? -8.732 1.199 14.833 1.00 94.25 104 SER A N 1
ATOM 841 C CA . SER A 1 104 ? -7.875 0.065 14.475 1.00 94.25 104 SER A CA 1
ATOM 842 C C . SER A 1 104 ? -8.624 -0.985 13.645 1.00 94.25 104 SER A C 1
ATOM 844 O O . SER A 1 104 ? -8.024 -1.606 12.767 1.00 94.25 104 SER A O 1
ATOM 846 N N . LEU A 1 105 ? -9.939 -1.132 13.857 1.00 95.06 105 LEU A N 1
ATOM 847 C CA . LEU A 1 105 ? -10.803 -1.962 13.018 1.00 95.06 105 LEU A CA 1
ATOM 848 C C . LEU A 1 105 ? -10.888 -1.435 11.579 1.00 95.06 105 LEU A C 1
ATOM 850 O O . LEU A 1 105 ? -10.714 -2.208 10.640 1.00 95.06 105 LEU A O 1
ATOM 854 N N . ALA A 1 106 ? -11.106 -0.133 11.388 1.00 95.69 106 ALA A N 1
ATOM 855 C CA . ALA A 1 106 ? -11.120 0.501 10.074 1.00 95.69 106 ALA A CA 1
ATOM 856 C C . ALA A 1 106 ? -9.800 0.271 9.327 1.00 95.69 106 ALA A C 1
ATOM 858 O O . ALA A 1 106 ? -9.817 -0.109 8.158 1.00 95.69 106 ALA A O 1
ATOM 859 N N . ARG A 1 107 ? -8.658 0.408 10.014 1.00 95.69 107 ARG A N 1
ATOM 860 C CA . ARG A 1 107 ? -7.331 0.114 9.443 1.00 95.69 107 ARG A CA 1
ATOM 861 C C . ARG A 1 107 ? -7.182 -1.346 9.021 1.00 95.69 107 ARG A C 1
ATOM 863 O O . ARG A 1 107 ? -6.638 -1.621 7.955 1.00 95.69 107 ARG A O 1
ATOM 870 N N . TYR A 1 108 ? -7.684 -2.275 9.830 1.00 95.25 108 TYR A N 1
ATOM 871 C CA . TYR A 1 108 ? -7.723 -3.695 9.484 1.00 95.25 108 TYR A CA 1
ATOM 872 C C . TYR A 1 108 ? -8.585 -3.956 8.238 1.00 95.25 108 TYR A C 1
ATOM 874 O O . TYR A 1 108 ? -8.130 -4.630 7.316 1.00 95.25 108 TYR A O 1
ATOM 882 N N . LEU A 1 109 ? -9.793 -3.386 8.172 1.00 94.94 109 LEU A N 1
ATOM 883 C CA . LEU A 1 109 ? -10.706 -3.567 7.040 1.00 94.94 109 LEU A CA 1
ATOM 884 C C . LEU A 1 109 ? -10.128 -3.011 5.735 1.00 94.94 109 LEU A C 1
ATOM 886 O O . LEU A 1 109 ? -10.230 -3.677 4.709 1.00 94.94 109 LEU A O 1
ATOM 890 N N . VAL A 1 110 ? -9.478 -1.840 5.782 1.00 95.94 110 VAL A N 1
ATOM 891 C 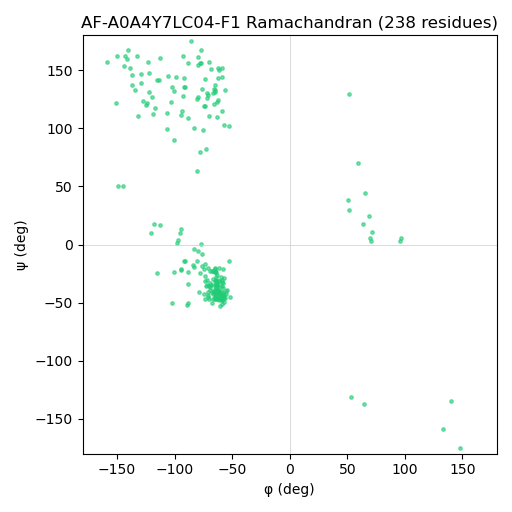CA . VAL A 1 110 ? -8.771 -1.270 4.622 1.00 95.94 110 VAL A CA 1
ATOM 892 C C . VAL A 1 110 ? -7.717 -2.246 4.104 1.00 95.94 110 VAL A C 1
ATOM 894 O O . VAL A 1 110 ? -7.731 -2.567 2.923 1.00 95.94 110 VAL A O 1
ATOM 897 N N . ARG A 1 111 ? -6.862 -2.794 4.978 1.00 95.50 111 ARG A N 1
ATOM 898 C CA . ARG A 1 111 ? -5.803 -3.734 4.568 1.00 95.50 111 ARG A CA 1
ATOM 899 C C . ARG A 1 111 ? -6.351 -5.019 3.958 1.00 95.50 111 ARG A C 1
ATOM 901 O O . ARG A 1 111 ? -5.813 -5.507 2.972 1.00 95.50 111 ARG A O 1
ATOM 908 N N . ILE A 1 112 ? -7.413 -5.577 4.533 1.00 94.44 112 ILE A N 1
ATOM 909 C CA . ILE A 1 112 ? -8.046 -6.782 3.985 1.00 94.44 112 ILE A CA 1
ATOM 910 C C . ILE A 1 112 ? -8.673 -6.497 2.610 1.00 94.44 112 ILE A C 1
ATOM 912 O O . ILE A 1 112 ? -8.540 -7.308 1.693 1.00 94.44 112 ILE A O 1
ATOM 916 N N . GLY A 1 113 ? -9.318 -5.339 2.445 1.00 95.06 113 GLY A N 1
ATOM 917 C CA . GLY A 1 113 ? -9.810 -4.897 1.142 1.00 95.06 113 GLY A CA 1
ATOM 918 C C . GLY A 1 113 ? -8.669 -4.731 0.136 1.00 95.06 113 GLY A C 1
ATOM 919 O O . GLY A 1 113 ? -8.748 -5.244 -0.975 1.00 95.06 113 GLY A O 1
ATOM 920 N N . GLU A 1 114 ? -7.576 -4.079 0.538 1.00 96.19 114 GLU A N 1
ATOM 921 C CA . GLU A 1 114 ? -6.389 -3.873 -0.301 1.00 96.19 114 GLU A CA 1
ATOM 922 C C . GLU A 1 114 ? -5.772 -5.191 -0.768 1.00 96.19 114 GLU A C 1
ATOM 924 O O . GLU A 1 114 ? -5.304 -5.259 -1.900 1.00 96.19 114 GLU A O 1
ATOM 929 N N . MET A 1 115 ? -5.788 -6.246 0.055 1.00 95.69 115 MET A N 1
ATOM 930 C CA . MET A 1 115 ? -5.329 -7.574 -0.371 1.00 95.69 115 MET A CA 1
ATOM 931 C C . MET A 1 115 ? -6.181 -8.122 -1.520 1.00 95.69 115 MET A C 1
ATOM 933 O O . MET A 1 115 ? -5.636 -8.689 -2.461 1.00 95.69 115 MET A O 1
ATOM 937 N N . THR A 1 116 ? -7.497 -7.913 -1.467 1.00 95.19 116 THR A N 1
ATOM 938 C CA . THR A 1 116 ? -8.432 -8.377 -2.504 1.00 95.19 116 THR A CA 1
ATOM 939 C C . THR A 1 116 ? -8.241 -7.584 -3.800 1.00 95.19 116 THR A C 1
ATOM 941 O O . THR A 1 116 ? -8.068 -8.172 -4.865 1.00 95.19 116 THR A O 1
ATOM 944 N N . GLU A 1 117 ? -8.161 -6.254 -3.706 1.00 95.56 117 GLU A N 1
ATOM 945 C CA . GLU A 1 117 ? -7.887 -5.385 -4.861 1.00 95.56 117 GLU A CA 1
ATOM 946 C C . GLU A 1 117 ? -6.496 -5.636 -5.457 1.00 95.56 117 GLU A C 1
ATOM 948 O O . GLU A 1 117 ? -6.325 -5.602 -6.672 1.00 95.56 117 GLU A O 1
ATOM 953 N N . SER A 1 118 ? -5.497 -5.958 -4.631 1.00 96.25 118 SER A N 1
ATOM 954 C CA . SER A 1 118 ? -4.156 -6.300 -5.121 1.00 96.25 118 SER A CA 1
ATOM 955 C C . SER A 1 118 ? -4.174 -7.569 -5.970 1.00 96.25 118 SER A C 1
ATOM 957 O O . SER A 1 118 ? -3.509 -7.611 -6.999 1.00 96.25 118 SER A O 1
ATOM 959 N N . ILE A 1 119 ? -4.957 -8.585 -5.590 1.00 96.50 119 ILE A N 1
ATOM 960 C CA . ILE A 1 119 ? -5.123 -9.793 -6.413 1.00 96.50 119 ILE A CA 1
ATOM 961 C C . ILE A 1 119 ? -5.822 -9.455 -7.728 1.00 96.50 119 ILE A C 1
ATOM 963 O O . ILE A 1 119 ? -5.372 -9.910 -8.776 1.00 96.50 119 ILE A O 1
ATOM 967 N N . LYS A 1 120 ? -6.862 -8.614 -7.687 1.00 95.62 120 LYS A N 1
ATOM 968 C CA . LYS A 1 120 ? -7.575 -8.151 -8.884 1.00 95.62 120 LYS A CA 1
ATOM 969 C C . LYS A 1 120 ? -6.629 -7.446 -9.868 1.00 95.62 120 LYS A C 1
ATOM 971 O O . LYS A 1 120 ? -6.706 -7.691 -11.071 1.00 95.62 120 LYS A O 1
ATOM 976 N N . ILE A 1 121 ? -5.718 -6.608 -9.365 1.00 96.19 121 ILE A N 1
ATOM 977 C CA . ILE A 1 121 ? -4.677 -5.955 -10.175 1.00 96.19 121 ILE A CA 1
ATOM 978 C C . ILE A 1 121 ? -3.707 -6.993 -10.750 1.00 96.19 121 ILE A C 1
ATOM 980 O O . ILE A 1 121 ? -3.397 -6.934 -11.934 1.00 96.19 121 ILE A O 1
ATOM 984 N N . ILE A 1 122 ? -3.241 -7.953 -9.942 1.00 95.81 122 ILE A N 1
ATOM 985 C CA . ILE A 1 122 ? -2.313 -8.997 -10.403 1.00 95.81 122 ILE A CA 1
ATOM 986 C C . ILE A 1 122 ? -2.948 -9.832 -11.520 1.00 95.81 122 ILE A C 1
ATOM 988 O O . ILE A 1 122 ? -2.307 -10.034 -12.544 1.00 95.81 122 ILE A O 1
ATOM 992 N N . GLN A 1 123 ? -4.199 -10.271 -11.370 1.00 95.19 123 GLN A N 1
ATOM 993 C CA . GLN A 1 123 ? -4.903 -11.049 -12.396 1.00 95.19 123 GLN A CA 1
ATOM 994 C C . GLN A 1 123 ? -5.008 -10.277 -13.720 1.00 95.19 123 GLN A C 1
ATOM 996 O O . GLN A 1 123 ? -4.613 -10.801 -14.759 1.00 95.19 123 GLN A O 1
ATOM 1001 N N . GLN A 1 124 ? -5.419 -9.004 -13.677 1.00 95.25 124 GLN A N 1
ATOM 1002 C CA . GLN A 1 124 ? -5.459 -8.147 -14.871 1.00 95.25 124 GLN A CA 1
ATOM 1003 C C . GLN A 1 124 ? -4.074 -7.942 -15.494 1.00 95.25 124 GLN A C 1
ATOM 1005 O O . GLN A 1 124 ? -3.928 -7.978 -16.714 1.00 95.25 124 GLN A O 1
ATOM 1010 N N . ALA A 1 125 ? -3.045 -7.748 -14.666 1.00 94.38 125 ALA A N 1
ATOM 1011 C CA . ALA A 1 125 ? -1.677 -7.590 -15.138 1.00 94.38 125 ALA A CA 1
ATOM 1012 C C . ALA A 1 125 ? -1.159 -8.860 -15.826 1.00 94.38 125 ALA A C 1
ATOM 1014 O O . ALA A 1 125 ? -0.472 -8.740 -16.834 1.00 94.38 125 ALA A O 1
ATOM 1015 N N . LEU A 1 126 ? -1.499 -10.053 -15.318 1.00 93.00 126 LEU A N 1
ATOM 1016 C CA . LEU A 1 126 ? -1.117 -11.344 -15.904 1.00 93.00 126 LEU A CA 1
ATOM 1017 C C . LEU A 1 126 ? -1.835 -11.617 -17.235 1.00 93.00 126 LEU A C 1
ATOM 1019 O O . LEU A 1 126 ? -1.213 -12.134 -18.161 1.00 93.00 126 LEU A O 1
ATOM 1023 N N . GLU A 1 127 ? -3.113 -11.252 -17.350 1.00 91.56 127 GLU A N 1
ATOM 1024 C CA . GLU A 1 127 ? -3.881 -11.363 -18.600 1.00 91.56 127 GLU A CA 1
ATOM 1025 C C . GLU A 1 127 ? -3.380 -10.389 -19.677 1.00 91.56 127 GLU A C 1
ATOM 1027 O O . GLU A 1 127 ? -3.385 -10.708 -20.867 1.00 91.56 127 GLU A O 1
ATOM 1032 N N . GLY A 1 128 ? -2.934 -9.205 -19.255 1.00 88.12 128 GLY A N 1
ATOM 1033 C CA . GLY A 1 128 ? -2.509 -8.115 -20.127 1.00 88.12 128 GLY A CA 1
ATOM 1034 C C . GLY A 1 128 ? -1.008 -8.032 -20.406 1.00 88.12 128 GLY A C 1
ATOM 1035 O O . GLY A 1 128 ? -0.590 -7.010 -20.946 1.00 88.12 128 GLY A O 1
ATOM 1036 N N . ILE A 1 129 ? -0.185 -9.031 -20.042 1.00 89.94 129 ILE A N 1
ATOM 1037 C CA . ILE A 1 129 ? 1.283 -8.934 -20.187 1.00 89.94 129 ILE A CA 1
ATOM 1038 C C . ILE A 1 129 ? 1.659 -8.694 -21.658 1.00 89.94 129 ILE A C 1
ATOM 1040 O O . ILE A 1 129 ? 1.480 -9.588 -22.494 1.00 89.94 129 ILE A O 1
ATOM 1044 N N . PRO A 1 130 ? 2.247 -7.531 -21.997 1.00 88.56 130 PRO A N 1
ATOM 1045 C CA . PRO A 1 130 ? 2.765 -7.314 -23.333 1.00 88.56 130 PRO A CA 1
ATOM 1046 C C . PRO A 1 130 ? 4.060 -8.111 -23.520 1.00 88.56 130 PRO A C 1
ATOM 1048 O O . PRO A 1 130 ? 4.908 -8.188 -22.631 1.00 88.56 130 PRO A O 1
ATOM 1051 N N . GLY A 1 131 ? 4.253 -8.669 -24.714 1.00 85.50 131 GLY A N 1
ATOM 1052 C CA . GLY A 1 131 ? 5.574 -9.147 -25.113 1.00 85.50 131 GLY A CA 1
ATOM 1053 C C . GLY A 1 131 ? 6.536 -7.973 -25.321 1.00 85.50 131 GLY A C 1
ATOM 1054 O O . GLY A 1 131 ? 6.124 -6.884 -25.718 1.00 85.50 131 GLY A O 1
ATOM 1055 N N . GLY A 1 132 ? 7.832 -8.192 -25.109 1.00 85.69 132 GLY A N 1
ATOM 1056 C CA . GLY A 1 132 ? 8.855 -7.196 -25.421 1.00 85.69 132 GLY A CA 1
ATOM 1057 C C . GLY A 1 132 ? 10.059 -7.235 -24.483 1.00 85.69 132 GLY A C 1
ATOM 1058 O O . GLY A 1 132 ? 10.169 -8.122 -23.638 1.00 85.69 132 GLY A O 1
ATOM 1059 N N . PRO A 1 133 ? 11.002 -6.292 -24.642 1.00 83.38 133 PRO A N 1
ATOM 1060 C CA . PRO A 1 133 ? 12.119 -6.141 -23.720 1.00 83.38 133 PRO A CA 1
ATOM 1061 C C . PRO A 1 133 ? 11.639 -5.727 -22.321 1.00 83.38 133 PRO A C 1
ATOM 1063 O O . PRO A 1 133 ? 10.881 -4.774 -22.180 1.00 83.38 133 PRO A O 1
ATOM 1066 N N . TYR A 1 134 ? 12.152 -6.391 -21.286 1.00 80.38 134 TYR A N 1
ATOM 1067 C CA . TYR A 1 134 ? 11.847 -6.098 -19.878 1.00 80.38 134 TYR A CA 1
ATOM 1068 C C . TYR A 1 134 ? 12.689 -4.945 -19.281 1.00 80.38 134 TYR A C 1
ATOM 1070 O O . TYR A 1 134 ? 12.535 -4.569 -18.117 1.00 80.38 134 TYR A O 1
ATOM 1078 N N . GLU A 1 135 ? 13.629 -4.401 -20.058 1.00 77.12 135 GLU A N 1
ATOM 1079 C CA . GLU A 1 135 ? 14.530 -3.320 -19.660 1.00 77.12 135 GLU A CA 1
ATOM 1080 C C . GLU A 1 135 ? 14.700 -2.298 -20.787 1.00 77.12 135 GLU A C 1
ATOM 1082 O O . GLU A 1 135 ? 14.629 -2.631 -21.974 1.00 77.12 135 GLU A O 1
ATOM 1087 N N . ASN A 1 136 ? 14.972 -1.050 -20.414 1.00 69.00 136 ASN A N 1
ATOM 1088 C CA . ASN A 1 136 ? 15.230 0.031 -21.347 1.00 69.00 136 ASN A CA 1
ATOM 1089 C C . ASN A 1 136 ? 16.539 -0.229 -22.117 1.00 69.00 136 ASN A C 1
ATOM 1091 O O . ASN A 1 136 ? 17.625 -0.330 -21.541 1.00 69.00 136 ASN A O 1
ATOM 1095 N N . LEU A 1 137 ? 16.436 -0.308 -23.446 1.00 55.50 137 LEU A N 1
ATOM 1096 C CA . LEU A 1 137 ? 17.549 -0.589 -24.355 1.00 55.50 137 LEU A CA 1
ATOM 1097 C C . LEU A 1 137 ? 18.625 0.510 -24.362 1.00 55.50 137 LEU A C 1
ATOM 1099 O O . LEU A 1 137 ? 19.757 0.238 -24.760 1.00 55.50 137 LEU A O 1
ATOM 1103 N N . GLU A 1 138 ? 18.324 1.735 -23.923 1.00 53.81 138 GLU A N 1
ATOM 1104 C CA . GLU A 1 138 ? 19.351 2.777 -23.787 1.00 53.81 138 GLU A CA 1
ATOM 1105 C C . GLU A 1 138 ? 20.327 2.478 -22.646 1.00 53.81 138 GLU A C 1
ATOM 1107 O O . GLU A 1 138 ? 21.524 2.7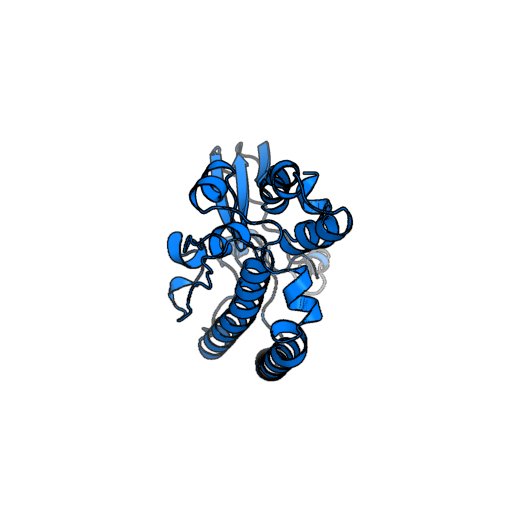08 -22.806 1.00 53.81 138 GLU A O 1
ATOM 1112 N N . ALA A 1 139 ? 19.867 1.840 -21.562 1.00 51.16 139 ALA A N 1
ATOM 1113 C CA . ALA A 1 139 ? 20.757 1.322 -20.522 1.00 51.16 139 ALA A CA 1
ATOM 1114 C C . ALA A 1 139 ? 21.676 0.208 -21.066 1.00 51.16 139 ALA A C 1
ATOM 1116 O O . ALA A 1 139 ? 22.834 0.125 -20.665 1.00 51.16 139 ALA A O 1
ATOM 1117 N N . ARG A 1 140 ? 21.216 -0.581 -22.055 1.00 48.75 140 ARG A N 1
ATOM 1118 C CA . ARG A 1 140 ? 22.052 -1.571 -22.767 1.00 48.75 140 ARG A CA 1
ATOM 1119 C C . ARG A 1 140 ? 23.118 -0.958 -23.676 1.00 48.75 140 ARG A C 1
ATOM 1121 O O . ARG A 1 140 ? 24.079 -1.651 -24.002 1.00 48.75 140 ARG A O 1
ATOM 1128 N N . ARG A 1 141 ? 22.974 0.294 -24.139 1.00 46.47 141 ARG A N 1
ATOM 1129 C CA . ARG A 1 141 ? 23.980 0.906 -25.034 1.00 46.47 141 ARG A CA 1
ATOM 1130 C C . ARG A 1 141 ? 25.337 1.060 -24.349 1.00 46.47 141 ARG A C 1
ATOM 1132 O O . ARG A 1 141 ? 26.349 0.988 -25.037 1.00 46.47 141 ARG A O 1
ATOM 1139 N N . PHE A 1 142 ? 25.354 1.204 -23.026 1.00 45.94 142 PHE A N 1
ATOM 1140 C CA . PHE A 1 142 ? 26.583 1.312 -22.242 1.00 45.94 142 PHE A CA 1
ATOM 1141 C C . PHE A 1 142 ? 27.309 -0.032 -22.039 1.00 45.94 142 PHE A C 1
ATOM 1143 O O . PHE A 1 142 ? 28.506 -0.020 -21.777 1.00 45.94 142 PHE A O 1
ATOM 1150 N N . ASP A 1 143 ? 26.627 -1.170 -22.236 1.00 48.50 143 ASP A N 1
ATOM 1151 C CA . ASP A 1 143 ? 27.175 -2.525 -22.033 1.00 48.50 143 ASP A CA 1
ATOM 1152 C C . ASP A 1 143 ? 27.673 -3.202 -23.329 1.00 48.50 143 ASP A C 1
ATOM 1154 O O . ASP A 1 143 ? 28.161 -4.331 -23.293 1.00 48.50 143 ASP A O 1
ATOM 1158 N N . LYS A 1 144 ? 27.602 -2.543 -24.497 1.00 47.53 144 LYS A N 1
ATOM 1159 C CA . LYS A 1 144 ? 28.197 -3.075 -25.740 1.00 47.53 144 LYS A CA 1
ATOM 1160 C C . LYS A 1 144 ? 29.705 -2.805 -25.808 1.00 47.53 144 LYS A C 1
ATOM 1162 O O . LYS A 1 144 ? 30.183 -2.119 -26.708 1.00 47.53 144 LYS A O 1
ATOM 1167 N N . ALA A 1 145 ? 30.462 -3.380 -24.881 1.00 46.19 145 ALA A N 1
ATOM 1168 C CA . ALA A 1 145 ? 31.875 -3.644 -25.110 1.00 46.19 145 ALA A CA 1
ATOM 1169 C C . ALA A 1 145 ? 31.987 -4.969 -25.881 1.00 46.19 145 ALA A C 1
ATOM 1171 O O . ALA A 1 145 ? 31.826 -6.016 -25.276 1.00 46.19 145 ALA A O 1
ATOM 1172 N N . GLY A 1 146 ? 32.188 -4.869 -27.204 1.00 50.38 146 GLY A N 1
ATOM 1173 C CA . GLY A 1 146 ? 32.775 -5.871 -28.114 1.00 50.38 146 GLY A CA 1
ATOM 1174 C C . GLY A 1 146 ? 32.230 -7.308 -28.112 1.00 50.38 146 GLY A C 1
ATOM 1175 O O . GLY A 1 146 ? 32.191 -7.976 -27.090 1.00 50.38 146 GLY A O 1
ATOM 1176 N N . ASP A 1 147 ? 31.912 -7.838 -29.296 1.00 48.72 147 ASP A N 1
ATOM 1177 C CA . ASP A 1 147 ? 31.861 -9.293 -29.514 1.00 48.72 147 ASP A CA 1
ATOM 1178 C C . ASP A 1 147 ? 33.251 -9.860 -29.153 1.00 48.72 147 ASP A C 1
ATOM 1180 O O . ASP A 1 147 ? 34.212 -9.638 -29.892 1.00 48.72 147 ASP A O 1
ATOM 1184 N N . SER A 1 148 ? 33.403 -10.478 -27.977 1.00 55.31 148 SER A N 1
ATOM 1185 C CA . SER A 1 148 ? 34.655 -11.122 -27.567 1.00 55.31 148 SER A CA 1
ATOM 1186 C C . SER A 1 148 ? 34.579 -12.623 -27.820 1.00 55.31 148 SER A C 1
ATOM 1188 O O . SER A 1 148 ? 33.520 -13.246 -27.702 1.00 55.31 148 SER A O 1
ATOM 1190 N N . ASP A 1 149 ? 35.711 -13.210 -28.207 1.00 56.91 149 ASP A N 1
ATOM 1191 C CA . ASP A 1 149 ? 35.804 -14.643 -28.459 1.00 56.91 149 ASP A CA 1
ATOM 1192 C C . ASP A 1 149 ? 35.418 -15.436 -27.200 1.00 56.91 149 ASP A C 1
ATOM 1194 O O . ASP A 1 149 ? 35.759 -15.065 -26.076 1.00 56.91 149 ASP A O 1
ATOM 1198 N N . TRP A 1 150 ? 34.752 -16.582 -27.394 1.00 55.09 150 TRP A N 1
ATOM 1199 C CA . TRP A 1 150 ? 34.192 -17.445 -26.335 1.00 55.09 150 TRP A CA 1
ATOM 1200 C C . TRP A 1 150 ? 35.186 -17.857 -25.228 1.00 55.09 150 TRP A C 1
ATOM 1202 O O . TRP A 1 150 ? 34.786 -18.355 -24.176 1.00 55.09 150 TRP A O 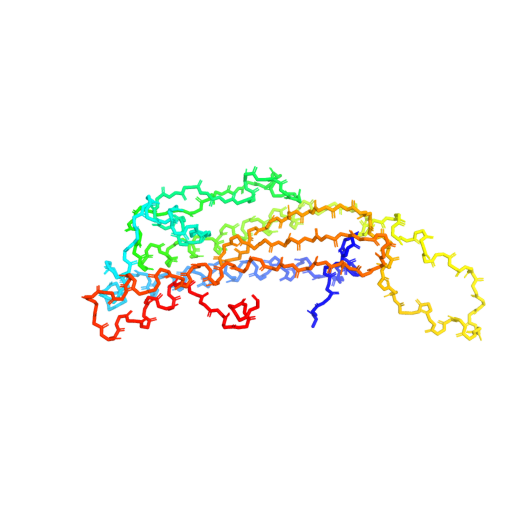1
ATOM 1212 N N . ASN A 1 151 ? 36.485 -17.662 -25.459 1.00 61.03 151 ASN A N 1
ATOM 1213 C CA . ASN A 1 151 ? 37.570 -18.090 -24.585 1.00 61.03 151 ASN A CA 1
ATOM 1214 C C . ASN A 1 151 ? 38.459 -16.940 -24.075 1.00 61.03 151 ASN A C 1
ATOM 1216 O O . ASN A 1 151 ? 39.517 -17.205 -23.501 1.00 61.03 151 ASN A O 1
ATOM 1220 N N . ASP A 1 152 ? 38.069 -15.682 -24.294 1.00 62.78 152 ASP A N 1
ATOM 1221 C CA . ASP A 1 152 ? 38.836 -14.523 -23.836 1.00 62.78 152 ASP A CA 1
ATOM 1222 C C . ASP A 1 152 ? 38.597 -14.232 -22.340 1.00 62.78 152 ASP A C 1
ATOM 1224 O O . ASP A 1 152 ? 37.560 -14.581 -21.765 1.00 62.78 152 ASP A O 1
ATOM 1228 N N . PHE A 1 153 ? 39.559 -13.590 -21.674 1.00 56.88 153 PHE A N 1
ATOM 1229 C CA . PHE A 1 153 ? 39.475 -13.252 -20.247 1.00 56.88 153 PHE A CA 1
ATOM 1230 C C . PHE A 1 153 ? 38.250 -12.372 -19.943 1.00 56.88 153 PHE A C 1
ATOM 1232 O O . PHE A 1 153 ? 37.614 -12.532 -18.895 1.00 56.88 153 PHE A O 1
ATOM 1239 N N . ASP A 1 154 ? 37.869 -11.529 -20.904 1.00 53.69 154 ASP A N 1
ATOM 1240 C CA . ASP A 1 154 ? 36.697 -10.655 -20.848 1.00 53.69 154 ASP A CA 1
ATOM 1241 C C . ASP A 1 154 ? 35.362 -11.423 -20.863 1.00 53.69 154 ASP A C 1
ATOM 1243 O O . ASP A 1 154 ? 34.369 -10.957 -20.296 1.00 53.69 154 ASP A O 1
ATOM 1247 N N . TYR A 1 155 ? 35.335 -12.662 -21.374 1.00 52.62 155 TYR A N 1
ATOM 1248 C CA . TYR A 1 155 ? 34.136 -13.510 -21.394 1.00 52.62 155 TYR A CA 1
ATOM 1249 C C . TYR A 1 155 ? 33.634 -13.854 -19.978 1.00 52.62 155 TYR A C 1
ATOM 1251 O O . TYR A 1 155 ? 32.438 -14.051 -19.747 1.00 52.62 155 TYR A O 1
ATOM 1259 N N . ARG A 1 156 ? 34.527 -13.850 -18.975 1.00 49.00 156 ARG A N 1
ATOM 1260 C CA . ARG A 1 156 ? 34.160 -14.043 -17.557 1.00 49.00 156 ARG A CA 1
ATOM 1261 C C . ARG A 1 156 ? 33.325 -12.895 -16.988 1.00 49.00 156 ARG A C 1
ATOM 1263 O O . ARG A 1 156 ? 32.617 -13.105 -16.000 1.00 49.00 156 ARG A O 1
ATOM 1270 N N . PHE A 1 157 ? 33.394 -11.708 -17.589 1.00 47.84 157 PHE A N 1
ATOM 1271 C CA . PHE A 1 157 ? 32.653 -10.527 -17.147 1.00 47.84 157 PHE A CA 1
ATOM 1272 C C . PHE A 1 157 ? 31.320 -10.356 -17.888 1.00 47.84 157 PHE A C 1
ATOM 1274 O O . PHE A 1 157 ? 30.392 -9.803 -17.304 1.00 47.84 157 PHE A O 1
ATOM 1281 N N . ILE A 1 158 ? 31.158 -10.953 -19.078 1.00 49.12 158 ILE A N 1
ATOM 1282 C CA . ILE A 1 158 ? 29.894 -10.966 -19.845 1.00 49.12 158 ILE A CA 1
ATOM 1283 C C . ILE A 1 158 ? 28.737 -11.584 -19.044 1.00 49.12 158 ILE A C 1
ATOM 1285 O O . ILE A 1 158 ? 27.591 -11.154 -19.147 1.00 49.12 158 ILE A O 1
ATOM 1289 N N . SER A 1 159 ? 29.020 -12.573 -18.188 1.00 43.25 159 SER A N 1
ATOM 1290 C CA . SER A 1 159 ? 27.978 -13.249 -17.404 1.00 43.25 159 SER A CA 1
ATOM 1291 C C . SER A 1 159 ? 27.408 -12.406 -16.254 1.00 43.25 159 SER A C 1
ATOM 1293 O O . SER A 1 159 ? 26.356 -12.763 -15.715 1.00 43.25 159 SER A O 1
ATOM 1295 N N . LYS A 1 160 ? 28.072 -11.326 -15.823 1.00 52.53 160 LYS A N 1
ATOM 1296 C CA . LYS A 1 160 ? 27.598 -10.492 -14.712 1.00 52.53 160 LYS A CA 1
ATOM 1297 C C . LYS A 1 160 ? 27.056 -9.185 -15.261 1.00 52.53 160 LYS A C 1
ATOM 1299 O O . LYS A 1 160 ? 27.809 -8.257 -15.498 1.00 52.53 160 LYS A O 1
ATOM 1304 N N . LYS A 1 161 ? 25.730 -9.113 -15.387 1.00 57.53 161 LYS A N 1
ATOM 1305 C CA . LYS A 1 161 ? 25.004 -7.887 -15.736 1.00 57.53 161 LYS A CA 1
ATOM 1306 C C . LYS A 1 161 ? 25.396 -6.746 -14.790 1.00 57.53 161 LYS A C 1
ATOM 1308 O O . LYS A 1 161 ? 24.939 -6.725 -13.637 1.00 57.53 161 LYS A O 1
ATOM 1313 N N . THR A 1 162 ? 26.252 -5.846 -15.271 1.00 56.47 162 THR A N 1
ATOM 1314 C CA . THR A 1 162 ? 26.748 -4.685 -14.530 1.00 56.47 162 THR A CA 1
ATOM 1315 C C . THR A 1 162 ? 25.571 -3.775 -14.191 1.00 56.47 162 THR A C 1
ATOM 1317 O O . THR A 1 162 ? 24.595 -3.677 -14.934 1.00 56.47 162 THR A O 1
ATOM 1320 N N . SER A 1 163 ? 25.589 -3.154 -13.014 1.00 59.09 163 SER A N 1
ATOM 1321 C CA . SER A 1 163 ? 24.614 -2.108 -12.710 1.00 59.09 163 SER A CA 1
ATOM 1322 C C . SER A 1 163 ? 24.883 -0.910 -13.625 1.00 59.09 163 SER A C 1
ATOM 1324 O O . SER A 1 163 ? 26.038 -0.484 -13.679 1.00 59.09 163 SER A O 1
ATOM 1326 N N . PRO A 1 164 ? 23.870 -0.350 -14.311 1.00 59.56 164 PRO A N 1
ATOM 1327 C CA . PRO A 1 164 ? 24.073 0.827 -15.142 1.00 59.56 164 PRO A CA 1
ATOM 1328 C C . PRO A 1 164 ? 24.505 1.991 -14.246 1.00 59.56 164 PRO A C 1
ATOM 1330 O O . PRO A 1 164 ? 23.724 2.480 -13.430 1.00 59.56 164 PRO A O 1
ATOM 1333 N N . THR A 1 165 ? 25.764 2.401 -14.369 1.00 65.00 165 THR A N 1
ATOM 1334 C CA . THR A 1 165 ? 26.308 3.572 -13.678 1.00 65.00 165 THR A CA 1
ATOM 1335 C C . THR A 1 165 ? 26.192 4.751 -14.631 1.00 65.00 165 THR A C 1
ATOM 1337 O O . THR A 1 165 ? 26.862 4.771 -15.660 1.00 65.00 165 THR A O 1
ATOM 1340 N N . PHE A 1 166 ? 25.332 5.716 -14.315 1.00 72.00 166 PHE A N 1
ATOM 1341 C CA . PHE A 1 166 ? 25.168 6.937 -15.101 1.00 72.00 166 PHE A CA 1
ATOM 1342 C C . PHE A 1 166 ? 25.433 8.161 -14.229 1.00 72.00 166 PHE A C 1
ATOM 1344 O O . PHE A 1 166 ? 25.173 8.154 -13.025 1.00 72.00 166 PHE A O 1
ATOM 1351 N N . GLU A 1 167 ? 25.974 9.209 -14.842 1.00 76.69 167 GLU A N 1
ATOM 1352 C CA . GLU A 1 167 ? 26.186 10.482 -14.164 1.00 76.69 167 GLU A CA 1
ATOM 1353 C C . GLU A 1 167 ? 24.841 11.171 -13.935 1.00 76.69 167 GLU A C 1
ATOM 1355 O O . GLU A 1 167 ? 24.050 11.373 -14.861 1.00 76.69 167 GLU A O 1
ATOM 1360 N N . LEU A 1 168 ? 24.573 11.530 -12.682 1.00 79.12 168 LEU A N 1
ATOM 1361 C CA . LEU A 1 168 ? 23.366 12.252 -12.310 1.00 79.12 168 LEU A CA 1
ATOM 1362 C C . LEU A 1 168 ? 23.544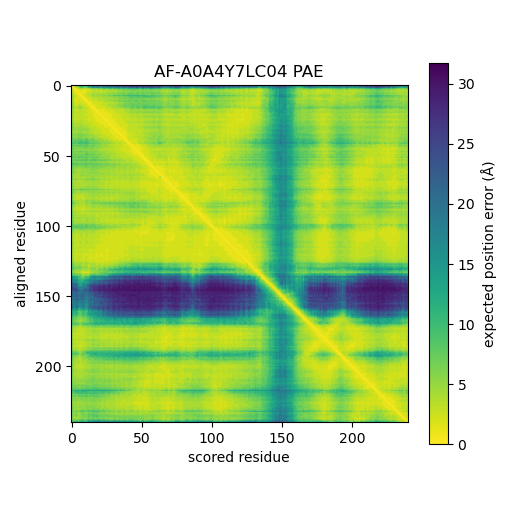 13.734 -12.637 1.00 79.12 168 LEU A C 1
ATOM 1364 O O . LEU A 1 168 ? 24.498 14.367 -12.180 1.00 79.12 168 LEU A O 1
ATOM 1368 N N . SER A 1 169 ? 22.607 14.312 -13.391 1.00 83.31 169 SER A N 1
ATOM 1369 C CA . SER A 1 169 ? 22.566 15.758 -13.615 1.00 83.31 169 SER A CA 1
ATOM 1370 C C . SER A 1 169 ? 22.438 16.506 -12.284 1.00 83.31 169 SER A C 1
ATOM 1372 O O . SER A 1 169 ? 21.885 15.993 -11.308 1.00 83.31 169 SER A O 1
ATOM 1374 N N . LYS A 1 170 ? 22.955 17.738 -12.224 1.00 87.75 170 LYS A N 1
ATOM 1375 C CA . LYS A 1 170 ? 22.835 18.585 -11.035 1.00 87.75 170 LYS A CA 1
ATOM 1376 C C . LYS A 1 170 ? 21.411 19.112 -10.873 1.00 87.75 170 LYS A C 1
ATOM 1378 O O . LYS A 1 170 ? 21.088 20.212 -11.318 1.00 87.75 170 LYS A O 1
ATOM 1383 N N . GLN A 1 171 ? 20.555 18.283 -10.290 1.00 90.88 171 GLN A N 1
ATOM 1384 C CA . GLN A 1 171 ? 19.135 18.540 -10.077 1.00 90.88 171 GLN A CA 1
ATOM 1385 C C . GLN A 1 171 ? 18.678 17.947 -8.745 1.00 90.88 171 GLN A C 1
ATOM 1387 O O . GLN A 1 171 ? 19.256 16.977 -8.250 1.00 90.88 171 GLN A O 1
ATOM 1392 N N . GLU A 1 172 ? 17.625 18.539 -8.188 1.00 93.00 172 GLU A N 1
ATOM 1393 C CA . GLU A 1 172 ? 16.907 18.013 -7.031 1.00 93.00 172 GLU A CA 1
ATOM 1394 C C . GLU A 1 172 ? 15.634 17.317 -7.514 1.00 93.00 172 GLU A C 1
ATOM 1396 O O . GLU A 1 172 ? 14.883 17.870 -8.320 1.00 93.00 172 GLU A O 1
ATOM 1401 N N . LEU A 1 173 ? 15.386 16.105 -7.028 1.00 92.06 173 LEU A N 1
ATOM 1402 C CA . LEU A 1 173 ? 14.227 15.305 -7.400 1.00 92.06 173 LEU A CA 1
ATOM 1403 C C . LEU A 1 173 ? 13.583 14.710 -6.148 1.00 92.06 173 LEU A C 1
ATOM 1405 O O . LEU A 1 173 ? 14.263 14.117 -5.313 1.00 92.06 173 LEU A O 1
ATOM 1409 N N . TYR A 1 174 ? 12.261 14.830 -6.045 1.00 94.44 174 TYR A N 1
ATOM 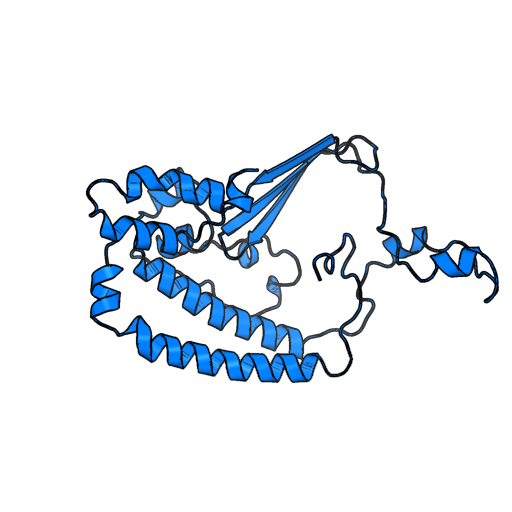1410 C CA . TYR A 1 174 ? 11.455 14.094 -5.078 1.00 94.44 174 TYR A CA 1
ATOM 1411 C C . TYR A 1 174 ? 10.491 13.186 -5.835 1.00 94.44 174 TYR A C 1
ATOM 1413 O O . TYR A 1 174 ? 9.637 13.671 -6.575 1.00 94.44 174 TYR A O 1
ATOM 1421 N N . VAL A 1 175 ? 10.634 11.877 -5.651 1.00 93.25 175 VAL A N 1
ATOM 1422 C CA . VAL A 1 175 ? 9.710 10.875 -6.195 1.00 93.25 175 VAL A CA 1
ATOM 1423 C C . VAL A 1 175 ? 9.035 10.170 -5.036 1.00 93.25 175 VAL A C 1
ATOM 1425 O O . VAL A 1 175 ? 9.671 9.889 -4.020 1.00 93.25 175 VAL A O 1
ATOM 1428 N N . ARG A 1 176 ? 7.749 9.874 -5.191 1.00 94.25 176 ARG A N 1
ATOM 1429 C CA . ARG A 1 176 ? 6.946 9.177 -4.192 1.00 94.25 176 ARG A CA 1
ATOM 1430 C C . ARG A 1 176 ? 6.201 8.007 -4.816 1.00 94.25 176 ARG A C 1
ATOM 1432 O O . ARG A 1 176 ? 5.822 8.058 -5.980 1.00 94.25 176 ARG A O 1
ATOM 1439 N N . VAL A 1 177 ? 6.021 6.959 -4.026 1.00 94.75 177 VAL A N 1
ATOM 1440 C CA . VAL A 1 177 ? 5.324 5.723 -4.392 1.00 94.75 177 VAL A CA 1
ATOM 1441 C C . VAL A 1 177 ? 4.425 5.327 -3.226 1.00 94.75 177 VAL A C 1
ATOM 1443 O O . VAL A 1 177 ? 4.775 5.534 -2.060 1.00 94.75 177 VAL A O 1
ATOM 1446 N N . GLU A 1 178 ? 3.271 4.740 -3.530 1.00 95.25 178 GLU A N 1
ATOM 1447 C CA . GLU A 1 178 ? 2.408 4.137 -2.517 1.00 95.25 178 GLU A CA 1
ATOM 1448 C C . GLU A 1 178 ? 3.014 2.798 -2.072 1.00 95.25 178 GLU A C 1
ATOM 1450 O O . GLU A 1 178 ? 2.869 1.773 -2.740 1.00 95.25 178 GLU A O 1
ATOM 1455 N N . ALA A 1 179 ? 3.718 2.791 -0.941 1.00 93.81 179 ALA A N 1
ATOM 1456 C CA . ALA A 1 179 ? 4.104 1.553 -0.279 1.00 93.81 179 ALA A CA 1
ATOM 1457 C C . ALA A 1 179 ? 2.910 0.997 0.526 1.00 93.81 179 ALA A C 1
ATOM 1459 O O . ALA A 1 179 ? 2.017 1.754 0.909 1.00 93.81 179 ALA A O 1
ATOM 1460 N N . PRO A 1 180 ? 2.905 -0.296 0.904 1.00 93.38 180 PRO A N 1
ATOM 1461 C CA . PRO A 1 180 ? 1.813 -0.882 1.698 1.00 93.38 180 PRO A CA 1
ATOM 1462 C C . PRO A 1 180 ? 1.557 -0.187 3.048 1.00 93.38 180 PRO A C 1
ATOM 1464 O O . PRO A 1 180 ? 0.485 -0.312 3.633 1.00 93.38 180 PRO A O 1
ATOM 1467 N N . LYS A 1 181 ? 2.553 0.544 3.561 1.00 92.69 181 LYS A N 1
ATOM 1468 C CA . LYS A 1 181 ? 2.468 1.323 4.804 1.00 92.69 181 LYS A CA 1
ATOM 1469 C C . LYS A 1 181 ? 2.034 2.778 4.585 1.00 92.69 181 LYS A C 1
ATOM 1471 O O . LYS A 1 181 ? 1.695 3.447 5.557 1.00 92.69 181 LYS A O 1
ATOM 1476 N N . GLY A 1 182 ? 2.063 3.264 3.345 1.00 93.38 182 GLY A N 1
ATOM 1477 C CA . GLY A 1 182 ? 1.774 4.642 2.955 1.00 93.38 182 GLY A CA 1
ATOM 1478 C C . GLY A 1 182 ? 2.800 5.225 1.992 1.00 93.38 182 GLY A C 1
ATOM 1479 O O . GLY A 1 182 ? 3.524 4.499 1.316 1.00 93.38 182 GLY A O 1
ATOM 1480 N N . GLU A 1 183 ? 2.866 6.549 1.928 1.00 94.56 183 GLU A N 1
ATOM 1481 C CA . GLU A 1 183 ? 3.710 7.267 0.977 1.00 94.56 183 GLU A CA 1
ATOM 1482 C C . GLU A 1 183 ? 5.191 7.098 1.335 1.00 94.56 183 GLU A C 1
ATOM 1484 O O . GLU A 1 183 ? 5.689 7.669 2.312 1.00 94.56 183 GLU A O 1
ATOM 1489 N N . LEU A 1 184 ? 5.906 6.354 0.493 1.00 94.50 184 LEU A N 1
ATOM 1490 C CA . LEU A 1 184 ? 7.355 6.266 0.513 1.00 94.50 184 LEU A CA 1
ATOM 1491 C C . LEU A 1 184 ? 7.923 7.294 -0.460 1.00 94.50 184 LEU A C 1
ATOM 1493 O O . LEU A 1 184 ? 7.734 7.185 -1.669 1.00 94.50 184 LEU A O 1
ATOM 1497 N N . GLY A 1 185 ? 8.637 8.278 0.078 1.00 94.75 185 GLY A N 1
ATOM 1498 C CA . GLY A 1 185 ? 9.312 9.305 -0.711 1.00 94.75 185 GLY A CA 1
ATOM 1499 C C . GLY A 1 185 ? 10.820 9.092 -0.764 1.00 94.75 185 GLY A C 1
ATOM 1500 O O . GLY A 1 185 ? 11.437 8.689 0.225 1.00 94.75 185 GLY A O 1
ATOM 1501 N N . ILE A 1 186 ? 11.436 9.413 -1.895 1.00 94.44 186 ILE A N 1
ATOM 1502 C CA . ILE A 1 186 ? 12.888 9.494 -2.058 1.00 94.44 186 ILE A CA 1
ATOM 1503 C C . ILE A 1 186 ? 13.219 10.885 -2.587 1.00 94.44 186 ILE A C 1
ATOM 1505 O O . ILE A 1 186 ? 12.766 11.281 -3.658 1.00 94.44 186 ILE A O 1
ATOM 1509 N N . PHE A 1 187 ? 14.021 11.614 -1.818 1.00 95.12 187 PHE A N 1
ATOM 1510 C CA . PHE A 1 187 ? 14.603 12.893 -2.192 1.00 95.12 187 PHE A CA 1
ATOM 1511 C C . PHE A 1 187 ? 16.070 12.698 -2.572 1.00 95.12 187 PHE A C 1
ATOM 1513 O O . PHE A 1 187 ? 16.867 12.205 -1.765 1.00 95.12 187 PHE A O 1
ATOM 1520 N N . LEU A 1 188 ? 16.425 13.095 -3.788 1.00 93.06 188 LEU A N 1
ATOM 1521 C CA . LEU A 1 188 ? 17.741 12.903 -4.377 1.00 93.06 188 LEU A CA 1
ATOM 1522 C C . LEU A 1 188 ? 18.280 14.224 -4.926 1.00 93.06 188 LEU A C 1
ATOM 1524 O O . LEU A 1 188 ? 17.545 14.984 -5.548 1.00 93.06 188 LEU A O 1
ATOM 1528 N N . ILE A 1 189 ? 19.573 14.470 -4.718 1.00 93.25 189 ILE A N 1
ATOM 1529 C CA . ILE A 1 189 ? 20.305 15.586 -5.327 1.00 93.25 189 ILE A CA 1
ATOM 1530 C C . ILE A 1 189 ? 21.502 15.022 -6.090 1.00 93.25 189 ILE A C 1
ATOM 1532 O O . ILE A 1 189 ? 22.345 14.341 -5.498 1.00 93.25 189 ILE A O 1
ATOM 1536 N N . GLY A 1 190 ? 21.575 15.298 -7.391 1.00 89.12 190 GLY A N 1
ATOM 1537 C CA . GLY A 1 190 ? 22.733 14.976 -8.227 1.00 89.12 190 GLY A CA 1
ATOM 1538 C C . GLY A 1 190 ? 23.787 16.090 -8.226 1.00 89.12 190 GLY A C 1
ATOM 1539 O O . GLY A 1 190 ? 23.472 17.251 -7.974 1.00 89.12 190 GLY A O 1
ATOM 1540 N N . ASP A 1 191 ? 25.044 15.743 -8.517 1.00 89.25 191 ASP A N 1
ATOM 1541 C CA . ASP A 1 191 ? 26.159 16.703 -8.650 1.00 89.25 191 ASP A CA 1
ATOM 1542 C C . ASP A 1 191 ? 27.152 16.256 -9.738 1.00 89.25 191 ASP A C 1
ATOM 1544 O O . ASP A 1 191 ? 28.346 16.125 -9.487 1.00 89.25 191 ASP A O 1
ATOM 1548 N N . HIS A 1 192 ? 26.645 15.935 -10.939 1.00 84.44 192 HIS A N 1
ATOM 1549 C CA . HIS A 1 192 ? 27.442 15.457 -12.088 1.00 84.44 192 HIS A CA 1
ATOM 1550 C C . HIS A 1 192 ? 28.371 14.277 -11.755 1.00 84.44 192 HIS A C 1
ATOM 1552 O O . HIS A 1 192 ? 29.437 14.109 -12.335 1.00 84.44 192 HIS A O 1
ATOM 1558 N N . SER A 1 193 ? 27.957 13.463 -10.789 1.00 82.31 193 SER A N 1
ATOM 1559 C CA . SER A 1 193 ? 28.686 12.307 -10.288 1.00 82.31 193 SER A CA 1
ATOM 1560 C C . SER A 1 193 ? 27.811 11.069 -10.432 1.00 82.31 193 SER A C 1
ATOM 1562 O O . SER A 1 193 ? 26.582 11.158 -10.478 1.00 82.31 193 SER A O 1
ATOM 1564 N N . ALA A 1 194 ? 28.447 9.901 -10.477 1.00 80.38 194 ALA A N 1
ATOM 1565 C CA . ALA A 1 194 ? 27.763 8.613 -10.398 1.00 80.38 194 ALA A CA 1
ATOM 1566 C C . ALA A 1 194 ? 27.081 8.393 -9.035 1.00 80.38 194 ALA A C 1
ATOM 1568 O O . ALA A 1 194 ? 26.143 7.605 -8.923 1.00 80.38 194 ALA A O 1
ATOM 1569 N N . PHE A 1 195 ? 27.552 9.083 -7.992 1.00 84.00 195 PHE A N 1
ATOM 1570 C CA . PHE A 1 195 ? 26.980 9.008 -6.654 1.00 84.00 195 PHE A CA 1
ATOM 1571 C C . PHE A 1 195 ? 26.111 10.238 -6.370 1.00 84.00 195 PHE A C 1
ATOM 1573 O O . PHE A 1 195 ? 26.533 11.362 -6.656 1.00 84.00 195 PHE A O 1
ATOM 1580 N N . PRO A 1 196 ? 24.916 10.057 -5.783 1.00 88.50 196 PRO A N 1
ATOM 1581 C CA . PRO A 1 196 ? 24.079 11.176 -5.383 1.00 88.50 196 PRO A CA 1
ATOM 1582 C C . PRO A 1 196 ? 24.775 11.970 -4.276 1.00 88.50 196 PRO A C 1
ATOM 1584 O O . PRO A 1 196 ? 25.305 11.393 -3.325 1.00 88.50 196 PRO A O 1
ATOM 1587 N N . TRP A 1 197 ? 24.728 13.297 -4.371 1.00 91.00 197 TRP A N 1
ATOM 1588 C CA . TRP A 1 197 ? 25.255 14.182 -3.334 1.00 91.00 197 TRP A CA 1
ATOM 1589 C C . TRP A 1 197 ? 24.454 14.054 -2.037 1.00 91.00 197 TRP A C 1
ATOM 1591 O O . TRP A 1 197 ? 25.011 14.007 -0.940 1.00 91.00 197 TRP A O 1
ATOM 1601 N N . ARG A 1 198 ? 23.126 13.952 -2.164 1.00 91.44 198 ARG A N 1
ATOM 1602 C CA . ARG A 1 198 ? 22.216 13.702 -1.047 1.00 91.44 198 ARG A CA 1
ATOM 1603 C C . ARG A 1 198 ? 21.161 12.687 -1.438 1.00 91.44 198 ARG A C 1
ATOM 1605 O O . ARG A 1 198 ? 20.567 12.777 -2.507 1.00 91.44 198 ARG A O 1
ATOM 1612 N N . TRP A 1 199 ? 20.902 11.770 -0.515 1.00 91.56 199 TRP A N 1
ATOM 1613 C CA . TRP A 1 199 ? 19.837 10.782 -0.596 1.00 91.56 199 TRP A CA 1
ATOM 1614 C C . TRP A 1 199 ? 19.072 10.790 0.724 1.00 91.56 199 TRP A C 1
ATOM 1616 O O . TRP A 1 199 ? 19.612 10.384 1.755 1.00 91.56 199 TRP A O 1
ATOM 1626 N N . LYS A 1 200 ? 17.825 11.263 0.725 1.00 93.94 200 LYS A N 1
ATOM 1627 C CA . LYS A 1 200 ? 16.949 11.194 1.899 1.00 93.94 200 LYS A CA 1
ATOM 1628 C C . LYS A 1 200 ? 15.708 10.383 1.576 1.00 93.94 200 LYS A C 1
ATOM 1630 O O . LYS A 1 200 ? 14.992 10.665 0.625 1.00 93.94 200 LYS A O 1
ATOM 1635 N N . ILE A 1 201 ? 15.445 9.394 2.416 1.00 94.06 201 ILE A N 1
ATOM 1636 C CA . ILE A 1 201 ? 14.216 8.611 2.374 1.00 94.06 201 ILE A CA 1
ATOM 1637 C C . ILE A 1 201 ? 13.211 9.287 3.310 1.00 94.06 201 ILE A C 1
ATOM 1639 O O . ILE A 1 201 ? 13.567 9.680 4.423 1.00 94.06 201 ILE A O 1
ATOM 1643 N N . ARG A 1 202 ? 11.965 9.422 2.856 1.00 93.62 202 ARG A N 1
ATOM 1644 C CA . ARG A 1 202 ? 10.789 9.737 3.669 1.00 93.62 202 ARG A CA 1
ATOM 1645 C C . ARG A 1 202 ? 10.042 8.421 3.919 1.00 93.62 202 ARG A C 1
ATOM 1647 O O . ARG A 1 202 ? 9.223 8.034 3.085 1.00 93.62 202 ARG A O 1
ATOM 1654 N N . PRO A 1 203 ? 10.353 7.698 5.007 1.00 93.31 203 PRO A N 1
ATOM 1655 C CA . PRO A 1 203 ? 9.691 6.439 5.308 1.00 93.31 203 PRO A CA 1
ATOM 1656 C C . PRO A 1 203 ? 8.278 6.694 5.864 1.00 93.31 203 PRO A C 1
ATOM 1658 O O . PRO A 1 203 ? 8.123 7.516 6.775 1.00 93.31 203 PRO A O 1
ATOM 1661 N N . PRO A 1 204 ? 7.251 5.973 5.383 1.00 92.62 204 PRO A N 1
ATOM 1662 C CA . PRO A 1 204 ? 5.884 6.137 5.875 1.00 92.62 204 PRO A CA 1
ATOM 1663 C C . PRO A 1 204 ? 5.762 5.736 7.350 1.00 92.62 204 PRO A C 1
ATOM 1665 O O . PRO A 1 204 ? 5.077 6.411 8.117 1.00 92.62 204 PRO A O 1
ATOM 1668 N N . GLY A 1 205 ? 6.485 4.694 7.782 1.00 91.81 205 GLY A N 1
ATOM 1669 C CA . GLY A 1 205 ? 6.463 4.227 9.170 1.00 91.81 205 GLY A CA 1
ATOM 1670 C C . GLY A 1 205 ? 6.931 5.272 10.186 1.00 91.81 205 GLY A C 1
ATOM 1671 O O . GLY A 1 205 ? 6.359 5.349 11.268 1.00 91.81 205 GLY A O 1
ATOM 1672 N N . PHE A 1 206 ? 7.913 6.119 9.844 1.00 92.50 206 PHE A N 1
ATOM 1673 C CA . PHE A 1 206 ? 8.378 7.184 10.745 1.00 92.50 206 PHE A CA 1
ATOM 1674 C C . PHE A 1 206 ? 7.283 8.215 11.000 1.00 92.50 206 PHE A C 1
ATOM 1676 O O . PHE A 1 206 ? 7.049 8.593 12.142 1.00 92.50 206 PHE A O 1
ATOM 1683 N N . ILE A 1 207 ? 6.590 8.643 9.946 1.00 92.88 207 ILE A N 1
ATOM 1684 C CA . ILE A 1 207 ? 5.542 9.664 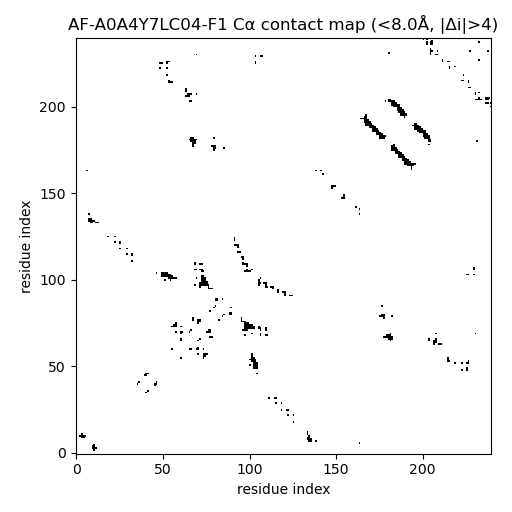10.036 1.00 92.88 207 ILE A CA 1
ATOM 1685 C C . ILE A 1 207 ? 4.316 9.092 10.739 1.00 92.88 207 ILE A C 1
ATOM 1687 O O . ILE A 1 207 ? 3.797 9.693 11.676 1.00 92.88 207 ILE A O 1
ATOM 1691 N N . ASN A 1 208 ? 3.919 7.876 10.366 1.00 92.50 208 ASN A N 1
ATOM 1692 C CA . ASN A 1 208 ? 2.788 7.201 10.986 1.00 92.50 208 ASN A CA 1
ATOM 1693 C C . ASN A 1 208 ? 3.028 6.876 12.473 1.00 92.50 208 ASN A C 1
ATOM 1695 O O . ASN A 1 208 ? 2.068 6.753 13.230 1.00 92.50 208 ASN A O 1
ATOM 1699 N N . LEU A 1 209 ? 4.284 6.778 12.921 1.00 92.44 209 LEU A N 1
ATOM 1700 C CA . LEU A 1 209 ? 4.631 6.586 14.330 1.00 92.44 209 LEU A CA 1
ATOM 1701 C C . LEU A 1 209 ? 4.522 7.879 15.162 1.00 92.44 209 LEU A C 1
ATOM 1703 O O . LEU A 1 209 ? 4.305 7.797 16.371 1.00 92.44 209 LEU A O 1
ATOM 1707 N N . GLN A 1 210 ? 4.623 9.068 14.557 1.00 92.19 210 GLN A N 1
ATOM 1708 C CA . GLN A 1 210 ? 4.628 10.346 15.292 1.00 92.19 210 GLN A CA 1
ATOM 1709 C C . GLN A 1 210 ? 3.339 10.598 16.079 1.00 92.19 210 GLN A C 1
ATOM 1711 O O . GLN A 1 210 ? 3.388 11.193 17.153 1.00 92.19 210 GLN A O 1
ATOM 1716 N N . ILE A 1 211 ? 2.200 10.103 15.588 1.00 92.44 211 ILE A N 1
ATOM 1717 C CA . ILE A 1 211 ? 0.895 10.262 16.245 1.00 92.44 211 ILE A CA 1
ATOM 1718 C C . ILE A 1 211 ? 0.711 9.326 17.458 1.00 92.44 211 ILE A C 1
ATOM 1720 O O . ILE A 1 211 ? -0.243 9.469 18.226 1.00 92.44 211 ILE A O 1
ATOM 1724 N N . LEU A 1 212 ? 1.626 8.376 17.689 1.00 92.25 212 LEU A N 1
ATOM 1725 C CA . LEU A 1 212 ? 1.509 7.376 18.757 1.00 92.25 212 LEU A CA 1
ATOM 1726 C C . LEU A 1 212 ? 1.233 7.974 20.154 1.00 92.25 212 LEU A C 1
ATOM 1728 O O . LEU A 1 212 ? 0.333 7.466 20.829 1.00 92.25 212 LEU A O 1
ATOM 1732 N N . PRO A 1 213 ? 1.915 9.045 20.616 1.00 91.69 213 PRO A N 1
ATOM 1733 C CA . PRO A 1 213 ? 1.644 9.624 21.934 1.00 91.69 213 PRO A CA 1
ATOM 1734 C C . PRO A 1 213 ? 0.211 10.152 22.078 1.00 91.69 213 PRO A C 1
ATOM 1736 O O . PRO A 1 213 ? -0.357 10.111 23.171 1.00 91.69 213 PRO A O 1
ATOM 1739 N N . GLN A 1 214 ? -0.386 10.627 20.982 1.00 90.62 214 GLN A N 1
ATOM 1740 C CA . GLN A 1 214 ? -1.768 11.097 20.955 1.00 90.62 214 GLN A CA 1
ATOM 1741 C C . GLN A 1 214 ? -2.749 9.924 20.993 1.00 90.62 214 GLN A C 1
ATOM 1743 O O . GLN A 1 214 ? -3.693 9.952 21.781 1.00 90.62 214 GLN A O 1
ATOM 1748 N N . LEU A 1 215 ? -2.468 8.858 20.239 1.00 90.00 215 LEU A N 1
ATOM 1749 C CA . LEU A 1 215 ? -3.302 7.655 20.195 1.00 90.00 215 LEU A CA 1
ATOM 1750 C C . LEU A 1 215 ? -3.337 6.876 21.513 1.00 90.00 215 LEU A C 1
ATOM 1752 O O . LEU A 1 215 ? -4.360 6.291 21.857 1.00 90.00 215 LEU A O 1
ATOM 1756 N N . VAL A 1 216 ? -2.231 6.851 22.258 1.00 91.81 216 VAL A N 1
ATOM 1757 C CA . VAL A 1 216 ? -2.125 6.102 23.524 1.00 91.81 216 VAL A CA 1
ATOM 1758 C C . VAL A 1 216 ? -2.750 6.866 24.700 1.00 91.81 216 VAL A C 1
ATOM 1760 O O . VAL A 1 216 ? -3.012 6.300 25.766 1.00 91.81 216 VAL A O 1
ATOM 1763 N N . LYS A 1 217 ? -3.033 8.162 24.539 1.00 89.50 217 LYS A N 1
ATOM 1764 C CA . LYS A 1 217 ? -3.551 9.000 25.621 1.00 89.50 217 LYS A CA 1
ATOM 1765 C C . LYS A 1 217 ? -4.913 8.484 26.099 1.00 89.50 217 LYS A C 1
ATOM 1767 O O . LYS A 1 217 ? -5.862 8.397 25.332 1.00 89.50 217 LYS A O 1
ATOM 1772 N N . ARG A 1 218 ? -5.018 8.207 27.407 1.00 86.56 218 ARG A N 1
ATOM 1773 C CA . ARG A 1 218 ? -6.228 7.672 28.075 1.00 86.56 218 ARG A CA 1
ATOM 1774 C C . ARG A 1 218 ? -6.656 6.266 27.610 1.00 86.56 218 ARG A C 1
ATOM 1776 O O . ARG A 1 218 ? -7.785 5.871 27.886 1.00 86.56 218 ARG A O 1
ATOM 1783 N N . MET A 1 219 ? -5.771 5.507 26.964 1.00 89.25 219 MET A N 1
ATOM 1784 C CA . MET A 1 219 ? -5.992 4.096 26.622 1.00 89.25 219 MET A CA 1
ATOM 1785 C C . MET A 1 219 ? -5.445 3.160 27.709 1.00 89.25 219 MET A C 1
ATOM 1787 O O . MET A 1 219 ? -4.629 3.567 28.542 1.00 89.25 219 MET A O 1
ATOM 1791 N N . LYS A 1 220 ? -5.878 1.892 27.720 1.00 90.50 220 LYS A N 1
ATOM 1792 C CA . LYS A 1 220 ? -5.307 0.883 28.626 1.00 90.50 220 LYS A CA 1
ATOM 1793 C C . LYS A 1 220 ? -3.950 0.416 28.096 1.00 90.50 220 LYS A C 1
ATOM 1795 O O . LYS A 1 220 ? -3.704 0.423 26.893 1.00 90.50 220 LYS A O 1
ATOM 1800 N N . LEU A 1 221 ? -3.093 -0.091 28.987 1.00 91.81 221 LEU A N 1
ATOM 1801 C CA . LEU A 1 221 ? -1.786 -0.655 28.611 1.00 91.81 221 LEU A CA 1
ATOM 1802 C C . LEU A 1 221 ? -1.913 -1.757 27.543 1.00 91.81 221 LEU A C 1
ATOM 1804 O O . LEU A 1 221 ? -1.115 -1.821 26.613 1.00 91.81 221 LEU A O 1
ATOM 1808 N N . ALA A 1 222 ? -2.950 -2.593 27.649 1.00 91.56 222 ALA A N 1
ATOM 1809 C CA . ALA A 1 222 ? -3.211 -3.666 26.695 1.00 91.56 222 ALA A CA 1
ATOM 1810 C C . ALA A 1 222 ? -3.547 -3.156 25.280 1.00 91.56 222 ALA A C 1
ATOM 1812 O O . ALA A 1 222 ? -3.370 -3.892 24.310 1.00 91.56 222 ALA A O 1
ATOM 1813 N N . ASP A 1 223 ? -4.036 -1.924 25.139 1.00 91.94 223 ASP A N 1
ATOM 1814 C CA . ASP A 1 223 ? -4.483 -1.375 23.854 1.00 91.94 223 ASP A CA 1
ATOM 1815 C C . ASP A 1 223 ? -3.308 -0.803 23.047 1.00 91.94 223 ASP A C 1
ATOM 1817 O O . ASP A 1 223 ? -3.385 -0.705 21.824 1.00 91.94 223 ASP A O 1
ATOM 1821 N N . ILE A 1 224 ? -2.168 -0.540 23.700 1.00 91.75 224 ILE A N 1
ATOM 1822 C CA . ILE A 1 224 ? -0.927 -0.098 23.045 1.00 91.75 224 ILE A CA 1
ATOM 1823 C C . ILE A 1 224 ? -0.502 -1.089 21.959 1.00 91.75 224 ILE A C 1
ATOM 1825 O O . ILE A 1 224 ? -0.155 -0.682 20.854 1.00 91.75 224 ILE A O 1
ATOM 1829 N N . MET A 1 225 ? -0.587 -2.393 22.238 1.00 91.31 225 MET A N 1
ATOM 1830 C CA . MET A 1 225 ? -0.224 -3.429 21.266 1.00 91.31 225 MET A CA 1
ATOM 1831 C C . MET A 1 225 ? -1.136 -3.418 20.038 1.00 91.31 225 MET A C 1
ATOM 1833 O O . MET A 1 225 ? -0.677 -3.657 18.924 1.00 91.31 225 MET A O 1
ATOM 1837 N N . THR A 1 226 ? -2.419 -3.104 20.229 1.00 92.81 226 THR A N 1
ATOM 1838 C CA . THR A 1 226 ? -3.385 -3.003 19.127 1.00 92.81 226 THR A CA 1
ATOM 1839 C C . THR A 1 226 ? -3.109 -1.769 18.278 1.00 92.81 226 THR A C 1
ATOM 1841 O O . THR A 1 226 ? -3.070 -1.860 17.053 1.00 92.81 226 THR A O 1
ATOM 1844 N N . ILE A 1 227 ? -2.825 -0.634 18.922 1.00 92.62 227 ILE A N 1
ATOM 1845 C CA . ILE A 1 227 ? -2.464 0.610 18.240 1.00 92.62 227 ILE A CA 1
ATOM 1846 C C . ILE A 1 227 ? -1.187 0.410 17.417 1.00 92.62 227 ILE A C 1
ATOM 1848 O O . ILE A 1 227 ? -1.209 0.645 16.211 1.00 92.62 227 ILE A O 1
ATOM 1852 N N . LEU A 1 228 ? -0.112 -0.100 18.028 1.00 92.06 228 LEU A N 1
ATOM 1853 C CA . LEU A 1 228 ? 1.162 -0.359 17.348 1.00 92.06 228 LEU A CA 1
ATOM 1854 C C . LEU A 1 228 ? 1.009 -1.334 16.174 1.00 92.06 228 LEU A C 1
ATOM 1856 O O . LEU A 1 228 ? 1.521 -1.068 15.088 1.00 92.06 228 LEU A O 1
ATOM 1860 N N . GLY A 1 229 ? 0.266 -2.428 16.369 1.00 91.69 229 GLY A N 1
ATOM 1861 C CA . GLY A 1 229 ? -0.019 -3.390 15.304 1.00 91.69 229 GLY A CA 1
ATOM 1862 C C . GLY A 1 229 ? -0.829 -2.783 14.156 1.00 91.69 229 GLY A C 1
ATOM 1863 O O . GLY A 1 229 ? -0.583 -3.103 12.998 1.00 91.69 229 GLY A O 1
ATOM 1864 N N . SER A 1 230 ? -1.753 -1.866 14.454 1.00 92.19 230 SER A N 1
ATOM 1865 C CA . SER A 1 230 ? -2.581 -1.211 13.434 1.00 92.19 230 SER A CA 1
ATOM 1866 C C . SER A 1 230 ? -1.819 -0.176 12.593 1.00 92.19 230 SER A C 1
ATOM 1868 O O . SER A 1 230 ? -2.130 -0.006 11.412 1.00 92.19 230 SER A O 1
ATOM 1870 N N . ILE A 1 231 ? -0.812 0.484 13.180 1.00 90.75 231 ILE A N 1
ATOM 1871 C CA . ILE A 1 231 ? 0.094 1.406 12.477 1.00 90.75 231 ILE A CA 1
ATOM 1872 C C . ILE A 1 231 ? 1.054 0.624 11.567 1.00 90.75 231 ILE A C 1
ATOM 1874 O O . ILE A 1 231 ? 1.412 1.124 10.504 1.00 90.75 231 ILE A O 1
ATOM 1878 N N . ASP A 1 232 ? 1.398 -0.616 11.946 1.00 89.06 232 ASP A N 1
ATOM 1879 C CA . ASP A 1 232 ? 2.309 -1.512 11.221 1.00 89.06 232 ASP A CA 1
ATOM 1880 C C . ASP A 1 232 ? 3.707 -0.900 11.056 1.00 89.06 232 ASP A C 1
ATOM 1882 O O . ASP A 1 232 ? 4.134 -0.511 9.968 1.00 89.06 232 ASP A O 1
ATOM 1886 N N . ILE A 1 233 ? 4.433 -0.806 12.167 1.00 87.38 233 ILE A N 1
ATOM 1887 C CA . ILE A 1 233 ? 5.770 -0.209 12.207 1.00 87.38 233 ILE A CA 1
ATOM 1888 C C . ILE A 1 233 ? 6.869 -1.248 11.983 1.00 87.38 233 ILE A C 1
ATOM 1890 O O . ILE A 1 233 ? 6.865 -2.319 12.589 1.00 87.38 233 ILE A O 1
ATOM 1894 N N . ILE A 1 234 ? 7.860 -0.913 11.155 1.00 89.62 234 ILE A N 1
ATOM 1895 C CA . ILE A 1 234 ? 9.105 -1.680 11.050 1.00 89.62 234 ILE A CA 1
ATOM 1896 C C . ILE A 1 234 ? 10.264 -0.768 11.434 1.00 89.62 234 ILE A C 1
ATOM 1898 O O . ILE A 1 234 ? 10.606 0.151 10.703 1.00 89.62 234 ILE A O 1
ATOM 1902 N N . MET A 1 235 ? 10.928 -1.039 12.559 1.00 88.94 235 MET A N 1
ATOM 1903 C CA . MET A 1 235 ? 11.960 -0.131 13.089 1.00 88.94 235 MET A CA 1
ATOM 1904 C C . MET A 1 235 ? 13.111 0.150 12.111 1.00 88.94 235 MET A C 1
ATOM 1906 O O . MET A 1 235 ? 13.659 1.246 12.114 1.00 88.94 235 MET A O 1
ATOM 1910 N N . GLY A 1 236 ? 13.425 -0.789 11.212 1.00 87.50 236 GLY A N 1
ATOM 1911 C CA . GLY A 1 236 ? 14.454 -0.587 10.187 1.00 87.50 236 GLY A CA 1
ATOM 1912 C C . GLY A 1 236 ? 14.139 0.511 9.160 1.00 87.50 236 GLY A C 1
ATOM 1913 O O . GLY A 1 236 ? 15.064 1.003 8.513 1.00 87.50 236 GLY A O 1
ATOM 1914 N N . GLU A 1 237 ? 12.866 0.887 8.989 1.00 86.75 237 GLU A N 1
ATOM 1915 C CA . GLU A 1 237 ? 12.465 2.032 8.160 1.00 86.75 237 GLU A CA 1
ATOM 1916 C C . GLU A 1 237 ? 12.458 3.341 8.962 1.00 86.75 237 GLU A C 1
ATOM 1918 O O . GLU A 1 237 ? 12.789 4.385 8.414 1.00 86.75 237 GLU A O 1
ATOM 1923 N N . VAL A 1 238 ? 12.105 3.277 10.250 1.00 89.06 238 VAL A N 1
ATOM 1924 C CA . VAL A 1 238 ? 11.917 4.435 11.139 1.00 89.06 238 VAL A CA 1
ATOM 1925 C C . VAL A 1 238 ? 13.246 5.101 11.501 1.00 89.06 238 VAL A C 1
ATOM 1927 O O . VAL A 1 238 ? 13.297 6.318 11.631 1.00 89.06 238 VAL A O 1
ATOM 1930 N N . ASP A 1 239 ? 14.313 4.318 11.644 1.00 89.19 239 ASP A N 1
ATOM 1931 C CA . ASP A 1 239 ? 15.616 4.771 12.157 1.00 89.19 239 ASP A CA 1
ATOM 1932 C C . ASP A 1 239 ? 16.478 5.562 11.136 1.00 89.19 239 ASP A C 1
ATOM 1934 O O . ASP A 1 239 ? 17.596 5.962 11.447 1.00 89.19 239 ASP A O 1
ATOM 1938 N N . ARG A 1 240 ? 15.996 5.779 9.899 1.00 76.94 240 ARG A N 1
ATOM 1939 C CA . ARG A 1 240 ? 16.795 6.281 8.752 1.00 76.94 240 ARG A CA 1
ATOM 1940 C C . ARG A 1 240 ? 16.695 7.786 8.453 1.00 76.94 240 ARG A C 1
ATOM 1942 O O . ARG A 1 240 ? 15.605 8.397 8.529 1.00 76.94 240 ARG A O 1
#

InterPro domains:
  IPR001135 NADH-quinone oxidoreductase, subunit D [PF00346] (1-240)
  IPR022885 NAD(P)H-quinone oxidoreductase subunit D/H [PTHR11993] (1-240)
  IPR029014 [NiFe]-hydrogenase, large subunit [G3DSA:1.10.645.10] (1-240)
  IPR029014 [NiFe]-hydrogenase, large subunit [SSF56762] (1-240)

Foldseek 3Di:
DPQQ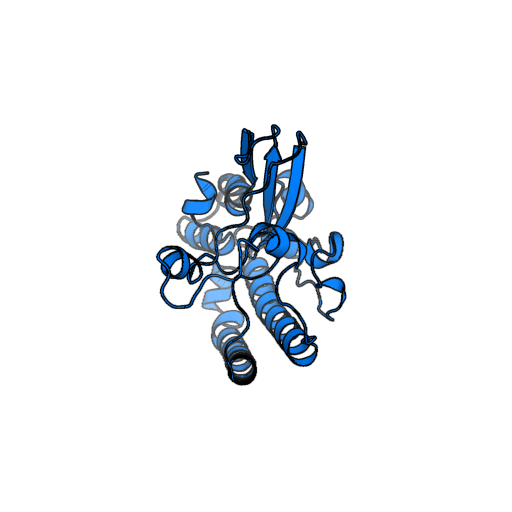AAVFFGDDDDDPCVLVVLVVVLVVVVVVLVVCCVPQVPDPVNCVLWPPALADALVRCVVLVAFALLNQLNPDQDFCCVVVVPDPSVVADAGQQGHNGSILSSLVRNLSRVSNRVSSRSVVCSVPPDDDDRGHCVLVVVVPPDPDPCPDPCVVVVVDDDRRQDADDQDWDWDWHQDNLGIWIWIFGGDRGSDTPDIDIDQSQQSLCVCLVVSCPPPDPSSSVSSCVSSPHDVVRNVD

Solvent-accessible surface area (backbone atoms only — not comparable to full-atom values): 13863 Å² total; per-residue (Å²): 141,92,69,49,74,46,96,60,41,44,69,70,79,84,61,91,71,45,67,61,56,49,53,56,46,47,60,52,48,54,54,50,51,56,51,49,43,65,64,46,74,72,28,66,73,51,45,72,62,26,56,82,35,46,59,41,53,46,70,55,29,56,76,62,60,37,36,32,45,66,25,10,6,13,56,39,94,63,56,50,49,79,69,70,42,55,89,66,52,72,80,53,85,74,74,88,55,57,28,67,73,12,13,31,42,27,29,50,52,25,52,58,44,44,55,53,43,51,42,52,44,49,54,53,50,67,77,61,63,76,86,76,81,65,43,48,65,73,64,51,64,79,66,70,72,68,99,69,59,95,83,43,81,67,50,73,52,71,79,54,84,73,78,85,82,56,68,30,62,75,45,78,47,78,50,74,44,65,43,94,57,6,50,36,31,43,37,40,28,29,61,68,29,72,57,64,76,40,80,45,67,43,43,28,43,40,42,54,51,68,54,46,72,68,47,51,58,94,54,58,80,79,45,50,60,48,45,50,61,53,64,54,70,51,70,86,53,44,79,103

Organism: Papaver somniferum (NCBI:txid3469)

Sequence (240 aa):
MHNYFRIGGVAADLPHGWIDKCLDFCDYFLTGIAEYQKLITRNPIFLERVEGVGVVGGEEAINWGLSGPMLRASGIQWDLRKVDHYECYAEFDWEVQWQKKGDSLARYLVRIGEMTESIKIIQQALEGIPGGPYENLEARRFDKAGDSDWNDFDYRFISKKTSPTFELSKQELYVRVEAPKGELGIFLIGDHSAFPWRWKIRPPGFINLQILPQLVKRMKLADIMTILGSIDIIMGEVDR

Mean predicted aligned error: 7.58 Å

Nearest PDB structures (foldseek):
  6tjv-assembly1_H  TM=8.629E-01  e=1.217E-24  Thermosynechococcus vestitus BP-1
  7f9o-assembly1_S  TM=8.363E-01  e=1.010E-26  Hordeum vulgare subsp. spontaneum
  7r43-assembly1_D  TM=8.970E-01  e=2.464E-20  Bos taurus
  7zm7-assembly1_C  TM=8.967E-01  e=2.419E-19  Thermochaetoides thermophila DSM 1495
  4wz7-assembly1_C  TM=8.763E-01  e=4.548E-17  Yarrowia lipolytica

Secondary structure (DSSP, 8-state):
----EETTEESSPPPTTHHHHHHHHHHHHHHHHHHHIIIIIT-HHHHHHHTTSS---HHHHHHTT--THHHHTTT----HHHHT--TTTTTS-------SS-SHHHHHHHHHHHHHHHHHHHHHHHHT---S-SB-HHHHHTT------TTSTTHHHHTS------PPPS-EEEEEEEETTEEEEEEEE--SSSS-SEEEEE-HHHHHHHTHHHHTTT--HHHHHHHHHHHT--HHHHT-

pLDDT: mean 86.45, std 13.83, range [41.72, 96.5]